Protein AF-A0AAU9MR23-F1 (afdb_monomer_lite)

Sequence (206 aa):
MDSSEEEDDFPSIESVTPQSKIDTIFQSKTEKGIRKLCFELLDLKDAVENLCGNTQSKYLAFLRLSDEVVEMEHELNDLRKNISAQGILVQDLLSGVHHELSEWSKANNTEKLQKDTEFDFPNESQDEKRSSLENIDLLLAEHKVEEAIEAIETEERKHPDFKTSSDSLSNEFSKRKSLIENQLVDIIFKSSSFGFTKARKRSSCT

InterPro domains:
  IPR016159 Cullin repeat-like-containing domain superfamily [SSF74788] (129-200)
  IPR033961 Exocyst complex component Exo84 [PTHR21426] (5-193)

Structure (mmCIF, N/CA/C/O backbone):
data_AF-A0AAU9MR23-F1
#
_entry.id   AF-A0AAU9MR23-F1
#
loop_
_atom_site.group_PDB
_atom_site.id
_atom_site.type_symbol
_atom_site.label_atom_id
_atom_site.label_alt_id
_atom_site.label_comp_id
_atom_site.label_asym_id
_atom_site.label_entity_id
_atom_site.label_seq_id
_atom_site.pdbx_PDB_ins_code
_atom_site.Cartn_x
_atom_site.Cartn_y
_atom_site.Cartn_z
_atom_site.occupancy
_atom_site.B_iso_or_equiv
_atom_site.auth_seq_id
_atom_site.auth_comp_id
_atom_site.auth_asym_id
_atom_site.auth_atom_id
_atom_site.pdbx_PDB_model_num
ATOM 1 N N . MET A 1 1 ? -60.064 44.495 80.738 1.00 41.78 1 MET A N 1
ATOM 2 C CA . MET A 1 1 ? -60.628 44.259 79.396 1.00 41.78 1 MET A CA 1
ATOM 3 C C . MET A 1 1 ? -59.516 44.634 78.432 1.00 41.78 1 MET A C 1
ATOM 5 O O . MET A 1 1 ? -59.441 45.786 78.047 1.00 41.78 1 MET A O 1
ATOM 9 N N . ASP A 1 2 ? -58.408 43.901 78.403 1.00 39.66 2 ASP A N 1
ATOM 10 C CA . ASP A 1 2 ? -58.178 42.513 77.958 1.00 39.66 2 ASP A CA 1
ATOM 11 C C . ASP A 1 2 ? -58.246 42.422 76.426 1.00 39.66 2 ASP A C 1
ATOM 13 O O . ASP A 1 2 ? -59.330 42.357 75.852 1.00 39.66 2 ASP A O 1
ATOM 17 N N . SER A 1 3 ? -57.072 42.550 75.796 1.00 46.66 3 SER A N 1
ATOM 18 C CA . SER A 1 3 ? -56.853 42.397 74.356 1.00 46.66 3 SER A CA 1
ATOM 19 C C . SER A 1 3 ? -56.298 40.997 74.132 1.00 46.66 3 SER A C 1
ATOM 21 O O . SER A 1 3 ? -55.164 40.723 74.513 1.00 46.66 3 SER A O 1
ATOM 23 N N . SER A 1 4 ? -57.109 40.118 73.554 1.00 56.09 4 SER A N 1
ATOM 24 C CA . SER A 1 4 ? -56.707 38.774 73.151 1.00 56.09 4 SER A CA 1
ATOM 25 C C . SER A 1 4 ? -55.888 38.843 71.862 1.00 56.09 4 SER A C 1
ATOM 27 O O . SER A 1 4 ? -56.399 39.256 70.821 1.00 56.09 4 SER A O 1
ATOM 29 N N . GLU A 1 5 ? -54.619 38.458 71.951 1.00 51.66 5 GLU A N 1
ATOM 30 C CA . G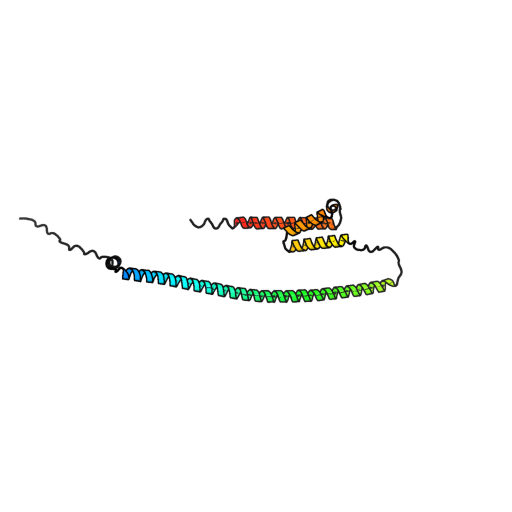LU A 1 5 ? -53.769 38.121 70.811 1.00 51.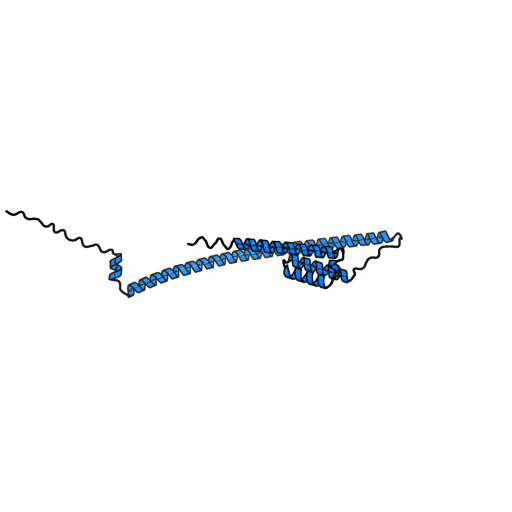66 5 GLU A CA 1
ATOM 31 C C . GLU A 1 5 ? -54.308 36.813 70.208 1.00 51.66 5 GLU A C 1
ATOM 33 O O . GLU A 1 5 ? -54.351 35.789 70.890 1.00 51.66 5 GLU A O 1
ATOM 38 N N . GLU A 1 6 ? -54.810 36.856 68.971 1.00 54.69 6 GLU A N 1
ATOM 39 C CA . GLU A 1 6 ? -55.160 35.638 68.239 1.00 54.69 6 GLU A CA 1
ATOM 40 C C . GLU A 1 6 ? -53.890 35.069 67.597 1.00 54.69 6 GLU A C 1
ATOM 42 O O . GLU A 1 6 ? -53.269 35.690 66.735 1.00 54.69 6 GLU A O 1
ATOM 47 N N . GLU A 1 7 ? -53.494 33.899 68.090 1.00 49.88 7 GLU A N 1
ATOM 48 C CA . GLU A 1 7 ? -52.459 33.031 67.540 1.00 49.88 7 GLU A CA 1
ATOM 49 C C . GLU A 1 7 ? -52.946 32.467 66.195 1.00 49.88 7 GLU A C 1
ATOM 51 O O . GLU A 1 7 ? -53.850 31.628 66.148 1.00 49.88 7 GLU A O 1
ATOM 56 N N . ASP A 1 8 ? -52.349 32.926 65.095 1.00 49.91 8 ASP A N 1
ATOM 57 C CA . ASP A 1 8 ? -52.487 32.311 63.773 1.00 49.91 8 ASP A CA 1
ATOM 58 C C . ASP A 1 8 ? -51.763 30.946 63.781 1.00 49.91 8 ASP A C 1
ATOM 60 O O . ASP A 1 8 ? -50.584 30.828 63.432 1.00 49.91 8 ASP A O 1
ATOM 64 N N . ASP A 1 9 ? -52.474 29.894 64.196 1.00 54.16 9 ASP A N 1
ATOM 65 C CA . ASP A 1 9 ? -52.053 28.493 64.065 1.00 54.16 9 ASP A CA 1
ATOM 66 C C . ASP A 1 9 ? -52.145 28.068 62.589 1.00 54.16 9 ASP A C 1
ATOM 68 O O . ASP A 1 9 ? -53.080 27.397 62.142 1.00 54.16 9 ASP A O 1
ATOM 72 N N . PHE A 1 10 ? -51.184 28.525 61.780 1.00 53.94 10 PHE A N 1
ATOM 73 C CA . PHE A 1 10 ? -51.003 27.999 60.432 1.00 53.94 10 PHE A CA 1
ATOM 74 C C . PHE A 1 10 ? -50.527 26.543 60.530 1.00 53.94 10 PHE A C 1
ATOM 76 O O . PHE A 1 10 ? -49.454 26.293 61.091 1.00 53.94 10 PHE A O 1
ATOM 83 N N . PRO A 1 11 ? -51.242 25.571 59.931 1.00 56.75 11 PRO A N 1
ATOM 84 C CA . PRO A 1 11 ? -50.773 24.197 59.898 1.00 56.75 11 PRO A CA 1
ATOM 85 C C . PRO A 1 11 ? -49.422 24.162 59.184 1.00 56.75 11 PRO A C 1
ATOM 87 O O . PRO A 1 11 ? -49.279 24.637 58.053 1.00 56.75 11 PRO A O 1
ATOM 90 N N . SER A 1 12 ? -48.415 23.620 59.870 1.00 57.31 12 SER A N 1
ATOM 91 C CA . SER A 1 12 ? -47.066 23.462 59.338 1.00 57.31 12 SER A CA 1
ATOM 92 C 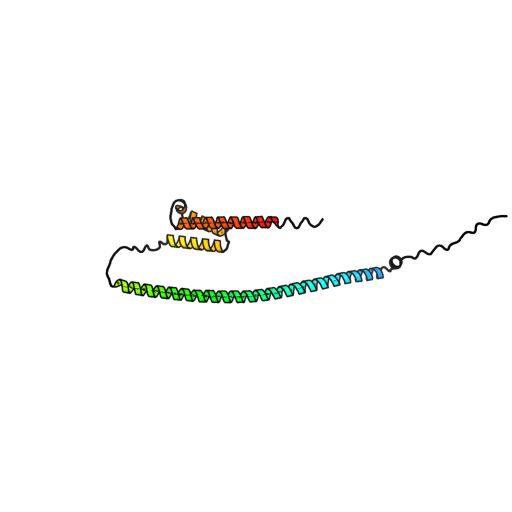C . SER A 1 12 ? -47.168 22.676 58.035 1.00 57.31 12 SER A C 1
ATOM 94 O O . SER A 1 12 ? -47.592 21.522 58.039 1.00 57.31 12 SER A O 1
ATOM 96 N N . ILE A 1 13 ? -46.832 23.318 56.916 1.00 57.47 13 ILE A N 1
ATOM 97 C CA . ILE A 1 13 ? -46.891 22.707 55.590 1.00 57.47 13 ILE A CA 1
ATOM 98 C C . ILE A 1 13 ? -46.037 21.439 55.641 1.00 57.47 13 ILE A C 1
ATOM 100 O O . ILE A 1 13 ? -44.819 21.509 55.822 1.00 57.47 13 ILE A O 1
ATOM 104 N N . GLU A 1 14 ? -46.692 20.285 55.523 1.00 60.00 14 GLU A N 1
ATOM 105 C CA . GLU A 1 14 ? -46.058 18.978 55.422 1.00 60.00 14 GLU A CA 1
ATOM 106 C C . GLU A 1 14 ? -45.011 19.053 54.307 1.00 60.00 14 GLU A C 1
ATOM 108 O O . GLU A 1 14 ? -45.326 19.304 53.141 1.00 60.00 14 GLU A O 1
ATOM 113 N N . SER A 1 15 ? -43.733 18.947 54.678 1.00 60.09 15 SER A N 1
ATOM 114 C CA . SER A 1 15 ? -42.637 19.105 53.731 1.00 60.09 15 SER A CA 1
ATOM 115 C C . SER A 1 15 ? -42.744 18.010 52.671 1.00 60.09 15 SER A C 1
ATOM 117 O O . SER A 1 15 ? -42.460 16.844 52.955 1.00 60.09 15 SER A O 1
ATOM 119 N N . VAL A 1 16 ? -43.152 18.387 51.457 1.00 59.78 16 VAL A N 1
ATOM 120 C CA . VAL A 1 16 ? -43.246 17.487 50.305 1.00 59.78 16 VAL A CA 1
ATOM 121 C C . VAL A 1 16 ? -41.874 16.867 50.083 1.00 59.78 16 VAL A C 1
ATOM 123 O O . VAL A 1 16 ? -40.930 17.516 49.625 1.00 59.78 16 VAL A O 1
ATOM 126 N N . THR A 1 17 ? -41.739 15.602 50.471 1.00 57.66 17 THR A N 1
ATOM 127 C CA . THR A 1 17 ? -40.485 14.878 50.322 1.00 57.66 17 THR A CA 1
ATOM 128 C C . THR A 1 17 ? -40.323 14.556 48.835 1.00 57.66 17 THR A C 1
ATOM 130 O O . THR A 1 17 ? -41.222 13.951 48.251 1.00 57.66 17 THR A O 1
ATOM 133 N N . PRO A 1 18 ? -39.216 14.951 48.182 1.00 54.78 18 PRO A N 1
ATOM 134 C CA . PRO A 1 18 ? -39.008 14.650 46.769 1.00 54.78 18 PRO A CA 1
ATOM 135 C C . PRO A 1 18 ? -39.086 13.136 46.530 1.00 54.78 18 PRO A C 1
ATOM 137 O O . PRO A 1 18 ? -38.442 12.382 47.262 1.00 54.78 18 PRO A O 1
ATOM 140 N N . GLN A 1 19 ? -39.815 12.681 45.502 1.00 56.25 19 GLN A N 1
ATOM 141 C CA . GLN A 1 19 ? -39.966 11.245 45.194 1.00 56.25 19 GLN A CA 1
ATOM 142 C C . GLN A 1 19 ? -38.617 10.516 45.049 1.00 56.25 19 GLN A C 1
ATOM 144 O O . GLN A 1 19 ? -38.489 9.368 45.466 1.00 56.25 19 GLN A O 1
ATOM 149 N N . SER A 1 20 ? -37.568 11.214 44.597 1.00 59.34 20 SER A N 1
ATOM 150 C CA . SER A 1 20 ? -36.197 10.683 44.519 1.00 59.34 20 SER A CA 1
ATOM 151 C C . SER A 1 20 ? -35.598 10.260 45.872 1.00 59.34 20 SER A C 1
ATOM 153 O O . SER A 1 20 ? -34.724 9.391 45.918 1.00 59.34 20 SER A O 1
ATOM 155 N N . LYS A 1 21 ? -36.063 10.842 46.987 1.00 51.03 21 LYS A N 1
ATOM 156 C CA . LYS A 1 21 ? -35.668 10.454 48.352 1.00 51.03 21 LYS A CA 1
ATOM 157 C C . LYS A 1 21 ? -36.519 9.312 48.918 1.00 51.03 21 LYS A C 1
ATOM 159 O O . LYS A 1 21 ? -36.031 8.574 49.764 1.00 51.03 21 LYS A O 1
ATOM 164 N N . ILE A 1 22 ? -37.759 9.138 48.460 1.00 53.91 22 ILE A N 1
ATOM 165 C CA . ILE A 1 22 ? -38.662 8.082 48.952 1.00 53.91 22 ILE A CA 1
ATOM 166 C C . ILE A 1 22 ? -38.211 6.713 48.422 1.00 53.91 22 ILE A C 1
ATOM 168 O O . ILE A 1 22 ? -38.113 5.753 49.191 1.00 53.91 22 IL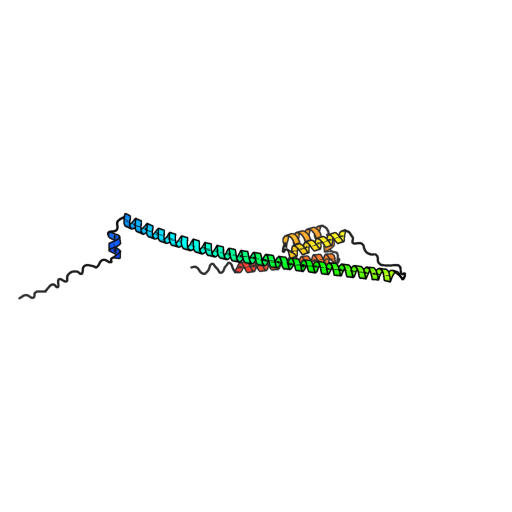E A O 1
ATOM 172 N N . ASP A 1 23 ? -37.803 6.651 47.151 1.00 56.66 23 ASP A N 1
ATOM 173 C CA . ASP A 1 23 ? -37.303 5.420 46.524 1.00 56.66 23 ASP A CA 1
ATOM 174 C C . ASP A 1 23 ? -36.038 4.876 47.198 1.00 56.66 23 ASP A C 1
ATOM 176 O O . ASP A 1 23 ? -35.830 3.669 47.277 1.00 56.66 23 ASP A O 1
ATOM 180 N N . THR A 1 24 ? -35.180 5.743 47.735 1.00 58.22 24 THR A N 1
ATOM 181 C CA . THR A 1 24 ? -33.912 5.320 48.351 1.00 58.22 24 THR A CA 1
ATOM 182 C C . THR A 1 24 ? -34.070 4.781 49.776 1.00 58.22 24 THR A C 1
ATOM 184 O O . THR A 1 24 ? -33.251 3.951 50.195 1.00 58.22 24 THR A O 1
ATOM 187 N N . ILE A 1 25 ? -35.117 5.208 50.493 1.00 57.53 25 ILE A N 1
ATOM 188 C CA . ILE A 1 25 ? -35.372 4.872 51.904 1.00 57.53 25 ILE A CA 1
ATOM 189 C C . ILE A 1 25 ? -36.150 3.550 52.049 1.00 57.53 25 ILE A C 1
ATOM 191 O O . ILE A 1 25 ? -35.864 2.789 52.972 1.00 57.53 25 ILE A O 1
ATOM 195 N N . PHE A 1 26 ? -37.058 3.223 51.120 1.00 57.88 26 PHE A N 1
ATOM 196 C CA . PHE A 1 26 ? -37.908 2.015 51.190 1.00 57.88 26 PHE A CA 1
ATOM 197 C C . PHE A 1 26 ? -37.484 0.865 50.260 1.00 57.88 26 PHE A C 1
ATOM 199 O O . PHE A 1 26 ? -38.130 -0.180 50.210 1.00 57.88 26 PHE A O 1
ATOM 206 N N . GLN A 1 27 ? -36.366 1.019 49.552 1.00 68.38 27 GLN A N 1
ATOM 207 C CA . GLN A 1 27 ? -35.866 0.017 48.614 1.00 68.38 27 GLN A CA 1
ATOM 208 C C . GLN A 1 27 ? -35.268 -1.219 49.283 1.00 68.38 27 GLN A C 1
ATOM 210 O O . GLN A 1 27 ? -34.286 -1.130 50.032 1.00 68.38 27 GLN A O 1
ATOM 215 N N . SER A 1 28 ? -35.770 -2.399 48.911 1.00 83.81 28 SER A N 1
ATOM 216 C CA . SER A 1 28 ? -35.180 -3.665 49.355 1.00 83.81 28 SER A CA 1
ATOM 217 C C . SER A 1 28 ? -33.760 -3.850 48.793 1.00 83.81 28 SER A C 1
ATOM 219 O O . SER A 1 28 ? -33.425 -3.374 47.703 1.00 83.81 28 SER A O 1
ATOM 221 N N . LYS A 1 29 ? -32.902 -4.586 49.516 1.00 87.38 29 LYS A N 1
ATOM 222 C CA . LYS A 1 29 ? -31.553 -4.945 49.028 1.00 87.38 29 LYS A CA 1
ATOM 223 C C . LYS A 1 29 ? -31.610 -5.661 47.674 1.00 87.38 29 LYS A C 1
ATOM 225 O O . LYS A 1 29 ? -30.755 -5.419 46.826 1.00 87.38 29 LYS A O 1
ATOM 230 N N . THR A 1 30 ? -32.632 -6.490 47.468 1.00 89.81 30 THR A N 1
ATOM 231 C CA . THR A 1 30 ? -32.888 -7.189 46.205 1.00 89.81 30 THR A CA 1
ATOM 232 C C . THR A 1 30 ? -33.156 -6.206 45.071 1.00 89.81 30 THR A C 1
ATOM 234 O O . THR A 1 30 ? -32.549 -6.315 44.015 1.00 89.81 30 THR A O 1
ATOM 237 N N . GLU A 1 31 ? -33.995 -5.197 45.295 1.00 87.81 31 GLU A N 1
ATOM 238 C CA . GLU A 1 31 ? -34.337 -4.192 44.283 1.00 87.81 31 GLU A CA 1
ATOM 239 C C . GLU A 1 31 ? -33.120 -3.344 43.874 1.00 87.81 31 GLU A C 1
ATOM 241 O O . GLU A 1 31 ? -32.890 -3.107 42.688 1.00 87.81 31 GLU A O 1
ATOM 246 N N . LYS A 1 32 ? -32.279 -2.953 44.845 1.00 87.94 32 LYS A N 1
ATOM 247 C CA . LYS A 1 32 ? -30.994 -2.282 44.569 1.00 87.94 32 LYS A CA 1
ATOM 248 C C . LYS A 1 32 ? -30.063 -3.165 43.734 1.00 87.94 32 LYS A C 1
ATOM 250 O O . LYS A 1 32 ? -29.428 -2.666 42.808 1.00 87.94 32 LYS A O 1
ATOM 255 N N . GLY A 1 33 ? -30.011 -4.464 44.037 1.00 91.38 33 GLY A N 1
ATOM 256 C CA . GLY A 1 33 ? -29.255 -5.447 43.260 1.00 91.38 33 GLY A CA 1
ATOM 257 C C . GLY A 1 33 ? -29.766 -5.589 41.825 1.00 91.38 33 GLY A C 1
ATOM 258 O O . GLY A 1 33 ? -28.965 -5.559 40.896 1.00 91.38 33 GLY A O 1
ATOM 259 N N . ILE A 1 34 ? -31.088 -5.661 41.638 1.00 91.88 34 ILE A N 1
ATOM 260 C CA . ILE A 1 34 ? -31.721 -5.736 40.313 1.00 91.88 34 ILE A CA 1
ATOM 261 C C . ILE A 1 34 ? -31.380 -4.494 39.487 1.00 91.88 34 ILE A C 1
ATOM 263 O O . ILE A 1 34 ? -30.918 -4.628 38.360 1.00 91.88 34 ILE A O 1
ATOM 267 N N . ARG A 1 35 ? -31.526 -3.285 40.047 1.00 91.19 35 ARG A N 1
ATOM 268 C CA . ARG A 1 35 ? -31.161 -2.047 39.337 1.00 91.19 35 ARG A CA 1
ATOM 269 C C . ARG A 1 35 ? -29.695 -2.017 38.931 1.00 91.19 35 ARG A C 1
ATOM 271 O O . ARG A 1 35 ? -29.396 -1.648 37.802 1.00 91.19 35 ARG A O 1
ATOM 278 N N . LYS A 1 36 ? -28.794 -2.406 39.837 1.00 94.31 36 LYS A N 1
ATOM 279 C CA . LYS A 1 36 ? -27.362 -2.477 39.538 1.00 94.31 36 LYS A CA 1
ATOM 280 C C . LYS A 1 36 ? -27.095 -3.414 38.358 1.00 94.31 36 LYS A C 1
ATOM 282 O O . LYS A 1 36 ? -26.402 -3.019 37.430 1.00 94.31 36 LYS A O 1
ATOM 287 N N . LEU A 1 37 ? -27.706 -4.599 38.361 1.00 97.12 37 LEU A N 1
ATOM 288 C CA . LEU A 1 37 ? -27.590 -5.545 37.254 1.00 97.12 37 LEU A CA 1
ATOM 289 C C . LEU A 1 37 ? -28.140 -4.960 35.944 1.00 97.12 37 LEU A C 1
ATOM 291 O O . LEU A 1 37 ? -27.524 -5.122 34.900 1.00 97.12 37 LEU A O 1
ATOM 295 N N . CYS A 1 38 ? -29.270 -4.248 35.984 1.00 96.44 38 CYS A N 1
ATOM 296 C CA . CYS A 1 38 ? -29.816 -3.586 34.798 1.00 96.44 38 CYS A CA 1
ATOM 297 C C . CYS A 1 38 ? -28.866 -2.525 34.223 1.00 96.44 38 CYS A C 1
ATOM 299 O O . CYS A 1 38 ? -28.742 -2.443 33.004 1.00 96.44 38 CYS A O 1
ATOM 301 N N . PHE A 1 39 ? -28.184 -1.744 35.069 1.00 96.44 39 PHE A N 1
ATOM 302 C CA . PHE A 1 39 ? -27.166 -0.793 34.609 1.00 96.44 39 PHE A CA 1
ATOM 303 C C . PHE A 1 39 ? -25.962 -1.505 33.986 1.00 96.44 39 PHE A C 1
ATOM 305 O O . PHE A 1 39 ? -25.573 -1.168 32.875 1.00 96.44 39 PHE A O 1
ATOM 312 N N . GLU A 1 40 ? -25.437 -2.546 34.636 1.00 98.00 40 GLU A N 1
ATOM 313 C CA . GLU A 1 40 ? -24.322 -3.336 34.091 1.00 98.00 40 GLU A CA 1
ATOM 314 C C . GLU A 1 40 ? -24.679 -3.998 32.747 1.00 98.00 40 GLU A C 1
ATOM 316 O O . GLU A 1 40 ? -23.845 -4.073 31.846 1.00 98.00 40 GLU A O 1
ATOM 321 N N . LEU A 1 41 ? -25.927 -4.450 32.578 1.00 98.31 41 LEU A N 1
ATOM 322 C CA . LEU A 1 41 ? -26.416 -5.006 31.313 1.00 98.31 41 LEU A CA 1
ATOM 323 C C . LEU A 1 41 ? -26.540 -3.950 30.207 1.00 98.31 41 LEU A C 1
ATOM 325 O O . LEU A 1 41 ? -26.289 -4.270 29.045 1.00 98.31 41 LEU A O 1
ATOM 329 N N . LEU A 1 42 ? -26.915 -2.713 30.546 1.00 97.81 42 LEU A N 1
ATOM 330 C CA . LEU A 1 42 ? -26.932 -1.598 29.596 1.00 97.81 42 LEU A CA 1
ATOM 331 C C . LEU A 1 42 ? -25.512 -1.240 29.145 1.00 97.81 42 LEU A C 1
ATOM 333 O O . LEU A 1 42 ? -25.264 -1.174 27.944 1.00 97.81 42 LEU A O 1
ATOM 337 N N . ASP A 1 43 ? -24.568 -1.129 30.080 1.00 97.94 43 ASP A N 1
ATOM 338 C CA . ASP A 1 43 ? -23.161 -0.865 29.755 1.00 97.94 43 ASP A CA 1
ATOM 339 C C . ASP A 1 43 ? -22.571 -1.978 28.871 1.00 97.94 43 ASP A C 1
ATOM 341 O O . ASP A 1 43 ? -21.860 -1.716 27.896 1.00 97.94 43 ASP A O 1
ATOM 345 N N . LEU A 1 44 ? -22.897 -3.242 29.174 1.00 98.38 44 LEU A N 1
ATOM 346 C CA . LEU A 1 44 ? -22.473 -4.386 28.369 1.00 98.38 44 LEU A CA 1
ATOM 347 C C . LEU A 1 44 ? -23.066 -4.343 26.955 1.00 98.38 44 LEU A C 1
ATOM 349 O O . LEU A 1 44 ? -22.351 -4.612 25.989 1.00 98.38 44 LEU A O 1
ATOM 353 N N . LYS A 1 45 ? -24.355 -4.007 26.822 1.00 98.12 45 LYS A N 1
ATOM 354 C CA . LYS A 1 45 ? -25.018 -3.851 25.521 1.00 98.12 45 LYS A CA 1
ATOM 355 C C . LYS A 1 45 ? -24.286 -2.813 24.670 1.00 98.12 45 LYS A C 1
ATOM 357 O O . LYS A 1 45 ? -23.944 -3.107 23.526 1.00 98.12 45 LYS A O 1
ATOM 362 N N . ASP A 1 46 ? -24.002 -1.646 25.236 1.00 98.19 46 ASP A N 1
ATOM 363 C CA . ASP A 1 46 ? -23.342 -0.555 24.517 1.00 98.19 46 ASP A CA 1
ATOM 364 C C . ASP A 1 46 ? -21.903 -0.928 24.120 1.00 98.19 46 ASP A C 1
ATOM 366 O O . ASP A 1 46 ? -21.459 -0.647 23.002 1.00 98.19 46 ASP A O 1
ATOM 370 N N . ALA A 1 47 ? -21.180 -1.644 24.988 1.00 98.38 47 ALA A N 1
ATOM 371 C CA . ALA A 1 47 ? -19.853 -2.165 24.670 1.00 98.38 47 ALA A CA 1
ATOM 372 C C . ALA A 1 47 ? -19.880 -3.169 23.502 1.00 98.38 47 ALA A C 1
ATOM 374 O O . ALA A 1 47 ? -19.007 -3.122 22.629 1.00 98.38 47 ALA A O 1
ATOM 375 N N . VAL A 1 48 ? -20.884 -4.053 23.456 1.00 98.38 48 VAL A N 1
ATOM 376 C CA . VAL A 1 48 ? -21.068 -5.017 22.359 1.00 98.38 48 VAL A CA 1
ATOM 377 C C . VAL A 1 48 ? -21.438 -4.308 21.059 1.00 98.38 48 VAL A C 1
ATOM 379 O O . VAL A 1 48 ? -20.828 -4.593 20.032 1.00 98.38 48 VAL A O 1
ATOM 382 N N . GLU A 1 49 ? -22.373 -3.357 21.084 1.00 98.12 49 GLU A N 1
ATOM 383 C CA . GLU A 1 49 ? -22.756 -2.581 19.896 1.00 98.12 49 GLU A CA 1
ATOM 384 C C . GLU A 1 49 ? -21.556 -1.822 19.312 1.00 98.12 49 GLU A C 1
ATOM 386 O O . GLU A 1 49 ? -21.315 -1.869 18.102 1.00 98.12 49 GLU A O 1
ATOM 391 N N . ASN A 1 50 ? -20.736 -1.207 20.169 1.00 97.75 50 ASN A N 1
ATOM 392 C CA . ASN A 1 50 ? -19.503 -0.548 19.750 1.00 97.75 50 ASN A CA 1
ATOM 393 C C . ASN A 1 50 ? -18.487 -1.538 19.153 1.00 97.75 50 ASN A C 1
ATOM 395 O O . ASN A 1 50 ? -17.895 -1.268 18.105 1.00 97.75 50 ASN A O 1
ATOM 399 N N . LEU A 1 51 ? -18.296 -2.708 19.775 1.00 97.19 51 LEU A N 1
ATOM 400 C CA . LEU A 1 51 ? -17.407 -3.748 19.249 1.00 97.19 51 LEU A CA 1
ATOM 401 C C . LEU A 1 51 ? -17.880 -4.264 17.883 1.00 97.19 51 LEU A C 1
ATOM 403 O O . LEU A 1 51 ? -17.063 -4.408 16.969 1.00 97.19 51 LEU A O 1
ATOM 407 N N . CYS A 1 52 ? -19.180 -4.513 17.723 1.00 97.38 52 CYS A N 1
ATOM 408 C CA . CYS A 1 52 ? -19.778 -4.920 16.455 1.00 97.38 52 CYS A CA 1
ATOM 409 C C . CYS A 1 52 ? -19.562 -3.855 15.374 1.00 97.38 52 CYS A C 1
ATOM 411 O O . CYS A 1 52 ? -19.056 -4.183 14.300 1.00 97.38 52 CYS A O 1
ATOM 413 N N . GLY A 1 53 ? -19.850 -2.583 15.668 1.00 97.31 53 GLY A N 1
ATOM 414 C CA . GLY A 1 53 ? -19.633 -1.481 14.726 1.00 97.31 53 GLY A CA 1
ATOM 415 C C . GLY A 1 53 ? -18.160 -1.309 14.340 1.00 97.31 53 GLY A C 1
ATOM 416 O O . GLY A 1 53 ? -17.828 -1.167 13.162 1.00 97.31 53 GLY A O 1
ATOM 417 N N . ASN A 1 54 ? -17.251 -1.402 15.315 1.00 97.56 54 ASN A N 1
ATOM 418 C CA . ASN A 1 54 ? -15.808 -1.349 15.080 1.00 97.56 54 ASN A CA 1
ATOM 419 C C . ASN A 1 54 ? -15.338 -2.495 14.172 1.00 97.56 54 ASN A C 1
ATOM 421 O O . ASN A 1 54 ? -14.582 -2.273 13.225 1.00 97.56 54 ASN A O 1
ATOM 425 N N . THR A 1 55 ? -15.813 -3.710 14.442 1.00 98.06 55 THR A N 1
ATOM 426 C CA . THR A 1 55 ? -15.450 -4.911 13.684 1.00 98.06 55 THR A CA 1
ATOM 427 C C . THR A 1 55 ? -15.983 -4.841 12.257 1.00 98.06 55 THR A C 1
ATOM 429 O O . THR A 1 55 ? -15.233 -5.095 11.317 1.00 98.06 55 THR A O 1
ATOM 432 N N . GLN A 1 56 ? -17.239 -4.424 12.074 1.00 98.25 56 GLN A N 1
ATOM 433 C CA . GLN A 1 56 ? -17.839 -4.233 10.754 1.00 98.25 56 GLN A CA 1
ATOM 434 C C . GLN A 1 56 ? -17.074 -3.184 9.938 1.00 98.25 56 GLN A C 1
ATOM 436 O O . GLN A 1 56 ? -16.764 -3.420 8.773 1.00 98.25 56 GLN A O 1
ATOM 441 N N . SER A 1 57 ? -16.719 -2.054 10.555 1.00 98.19 57 SER A N 1
ATOM 442 C CA . SER A 1 57 ? -15.933 -1.003 9.902 1.00 98.19 57 SER A CA 1
ATOM 443 C C . SER A 1 57 ? -14.551 -1.506 9.471 1.00 98.19 57 SER A C 1
ATOM 445 O O . SER A 1 57 ? -14.151 -1.313 8.323 1.00 98.19 57 SER A O 1
ATOM 447 N N . LYS A 1 58 ? -13.847 -2.235 10.347 1.00 98.12 58 LYS A N 1
ATOM 448 C CA . LYS A 1 58 ? -12.551 -2.849 10.016 1.00 98.12 58 LYS A CA 1
ATOM 449 C C . LYS A 1 58 ? -12.659 -3.880 8.899 1.00 98.12 58 LYS A C 1
ATOM 451 O O . LYS A 1 58 ? -11.806 -3.894 8.021 1.00 98.12 58 LYS A O 1
ATOM 456 N N . TYR A 1 59 ? -13.694 -4.716 8.914 1.00 98.50 59 TYR A N 1
ATOM 457 C CA . TYR A 1 59 ? -13.925 -5.703 7.863 1.00 98.50 59 TYR A CA 1
ATOM 458 C C . TYR A 1 59 ? -14.188 -5.034 6.508 1.00 98.50 59 TYR A C 1
ATOM 460 O O . TYR A 1 59 ? -13.592 -5.417 5.508 1.00 98.50 59 TYR A O 1
ATOM 468 N N . LEU A 1 60 ? -15.003 -3.975 6.478 1.00 98.38 60 LEU A N 1
ATOM 469 C CA . LEU A 1 60 ? -15.238 -3.191 5.262 1.00 98.38 60 LEU A CA 1
ATOM 470 C C . LEU A 1 60 ? -13.969 -2.492 4.763 1.00 98.38 60 LEU A C 1
ATOM 472 O O . LEU A 1 60 ? -13.728 -2.451 3.560 1.00 98.38 60 LEU A O 1
ATOM 476 N N . ALA A 1 61 ? -13.150 -1.953 5.669 1.00 98.44 61 ALA A N 1
ATOM 477 C CA . ALA A 1 61 ? -11.860 -1.377 5.307 1.00 98.44 61 ALA A CA 1
ATOM 478 C C . ALA A 1 61 ? -10.914 -2.439 4.726 1.00 98.44 61 ALA A C 1
ATOM 480 O O . ALA A 1 61 ? -10.270 -2.183 3.716 1.00 98.44 61 ALA A O 1
ATOM 481 N N . PHE A 1 62 ? -10.875 -3.635 5.321 1.00 98.62 62 PHE A N 1
ATOM 482 C CA . PHE A 1 62 ? -10.091 -4.756 4.810 1.00 98.62 62 PHE A CA 1
ATOM 483 C C . PHE A 1 62 ? -10.537 -5.180 3.407 1.00 98.62 62 PHE A C 1
ATOM 485 O O . PHE A 1 62 ? -9.682 -5.348 2.551 1.00 98.62 62 PHE A O 1
ATOM 492 N N . LEU A 1 63 ? -11.847 -5.288 3.151 1.00 98.50 63 LEU A N 1
ATOM 493 C CA . LEU A 1 63 ? -12.364 -5.623 1.818 1.00 98.50 63 LEU A CA 1
ATOM 494 C C . LEU A 1 63 ? -11.956 -4.591 0.758 1.00 98.50 63 LEU A C 1
ATOM 496 O O . LEU A 1 63 ? -11.511 -4.952 -0.324 1.00 98.50 63 LEU A O 1
ATOM 500 N N . ARG A 1 64 ? -12.048 -3.299 1.087 1.00 98.50 64 ARG A N 1
ATOM 501 C CA . ARG A 1 64 ? -11.603 -2.233 0.177 1.00 98.50 64 ARG A CA 1
ATOM 502 C C . ARG A 1 64 ? -10.111 -2.325 -0.120 1.00 98.50 64 ARG A C 1
ATOM 504 O O . ARG A 1 64 ? -9.719 -2.218 -1.272 1.00 98.50 64 ARG A O 1
ATOM 511 N N . LEU A 1 65 ? -9.300 -2.555 0.913 1.00 98.62 65 LEU A N 1
ATOM 512 C CA . LEU A 1 65 ? -7.860 -2.746 0.748 1.00 98.62 65 LEU A CA 1
ATOM 513 C C . LEU A 1 65 ? -7.548 -3.997 -0.079 1.00 98.62 65 LEU A C 1
ATOM 515 O O . LEU A 1 65 ? -6.624 -3.966 -0.881 1.00 98.62 65 LEU A O 1
ATOM 519 N N . SER A 1 66 ? -8.293 -5.095 0.088 1.00 98.50 66 SER A N 1
ATOM 520 C CA . SER A 1 66 ? -8.072 -6.294 -0.724 1.00 98.50 66 SER A CA 1
ATOM 521 C C . SER A 1 66 ? -8.410 -6.069 -2.194 1.00 98.50 66 SER A C 1
ATOM 523 O O . SER A 1 66 ? -7.674 -6.557 -3.044 1.00 98.50 66 SER A O 1
ATOM 525 N N . ASP A 1 67 ? -9.465 -5.308 -2.495 1.00 98.38 67 ASP A N 1
ATOM 526 C CA . ASP A 1 67 ? -9.809 -4.957 -3.877 1.00 98.38 67 ASP A CA 1
ATOM 527 C C . ASP A 1 67 ? -8.714 -4.078 -4.508 1.00 98.38 67 ASP A C 1
ATOM 529 O O . ASP A 1 67 ? -8.272 -4.352 -5.621 1.00 98.38 67 ASP A O 1
ATOM 533 N N . GLU A 1 68 ? -8.209 -3.086 -3.767 1.00 98.44 68 GLU A N 1
ATOM 534 C CA . GLU A 1 68 ? -7.105 -2.220 -4.208 1.00 98.44 68 GLU A CA 1
ATOM 535 C C . GLU A 1 68 ? -5.819 -3.022 -4.473 1.00 98.44 68 GLU A C 1
ATOM 537 O O . GLU A 1 68 ? -5.137 -2.800 -5.469 1.00 98.44 68 GLU A O 1
ATOM 542 N N . VAL A 1 69 ? -5.507 -4.020 -3.638 1.00 98.62 69 VAL A N 1
ATOM 543 C CA . VAL A 1 69 ? -4.355 -4.913 -3.861 1.00 98.62 69 VAL A CA 1
ATOM 544 C C . VAL A 1 69 ? -4.505 -5.732 -5.147 1.00 98.62 69 VAL A C 1
ATOM 546 O O . VAL A 1 69 ? -3.522 -5.911 -5.866 1.00 98.62 69 VAL A O 1
ATOM 549 N N . VAL A 1 70 ? -5.710 -6.218 -5.457 1.00 98.56 70 VAL A N 1
ATOM 550 C CA . VAL A 1 70 ? -5.975 -6.953 -6.707 1.00 98.56 70 VAL A CA 1
ATOM 551 C C . VAL A 1 70 ? -5.839 -6.032 -7.922 1.00 98.56 70 VAL A C 1
ATOM 553 O O . VAL A 1 70 ? -5.248 -6.422 -8.930 1.00 98.56 70 VAL A O 1
ATOM 556 N N . GLU A 1 71 ? -6.329 -4.796 -7.833 1.00 98.50 71 GLU A N 1
ATOM 557 C CA . GLU A 1 71 ? -6.153 -3.794 -8.889 1.00 98.50 71 GLU A CA 1
ATOM 558 C C . GLU A 1 71 ? -4.665 -3.491 -9.130 1.00 98.50 71 GLU A C 1
ATOM 560 O O . GLU A 1 71 ? -4.196 -3.557 -10.268 1.00 98.50 71 GLU A O 1
ATOM 565 N N . MET A 1 72 ? -3.887 -3.299 -8.061 1.00 98.62 72 MET A N 1
ATOM 566 C CA . MET A 1 72 ? -2.434 -3.124 -8.152 1.00 98.62 72 MET A CA 1
ATOM 567 C C . MET A 1 72 ? -1.724 -4.331 -8.785 1.00 98.62 72 MET A C 1
ATOM 569 O O . MET A 1 72 ? -0.775 -4.161 -9.553 1.00 98.62 72 MET A O 1
ATOM 573 N N . GLU A 1 73 ? -2.154 -5.562 -8.488 1.00 98.50 73 GLU A N 1
ATOM 574 C CA . GLU A 1 73 ? -1.607 -6.768 -9.122 1.00 98.50 73 GLU A CA 1
ATOM 575 C C . GLU A 1 73 ? -1.826 -6.747 -10.642 1.00 98.50 73 GLU A C 1
ATOM 577 O O . GLU A 1 73 ? -0.918 -7.080 -11.414 1.00 98.50 73 GLU A O 1
ATOM 582 N N . HIS A 1 74 ? -3.009 -6.319 -11.088 1.00 98.62 74 HIS A N 1
ATOM 583 C CA . HIS A 1 74 ? -3.311 -6.171 -12.508 1.00 98.62 74 HIS A CA 1
ATOM 584 C C . HIS A 1 74 ? -2.423 -5.119 -13.180 1.00 98.62 74 HIS A C 1
ATOM 586 O O . HIS A 1 74 ? -1.826 -5.416 -14.220 1.00 98.62 74 HIS A O 1
ATOM 592 N N . GLU A 1 75 ? -2.258 -3.945 -12.568 1.00 98.50 75 GLU A N 1
ATOM 593 C CA . GLU A 1 75 ? -1.373 -2.891 -13.080 1.00 98.50 75 GLU A CA 1
ATOM 594 C C . GLU A 1 75 ? 0.086 -3.358 -13.186 1.00 98.50 75 GLU A C 1
ATOM 596 O O . GLU A 1 75 ? 0.745 -3.140 -14.208 1.00 98.50 75 GLU A O 1
ATOM 601 N N . LEU A 1 76 ? 0.596 -4.062 -12.169 1.00 98.69 76 LEU A N 1
ATOM 602 C CA . LEU A 1 76 ? 1.949 -4.626 -12.187 1.00 98.69 76 LEU A CA 1
ATOM 603 C C . LEU A 1 76 ? 2.126 -5.668 -13.292 1.00 98.69 76 LEU A C 1
ATOM 605 O O . LEU A 1 76 ? 3.167 -5.711 -13.956 1.00 98.69 76 LEU A O 1
ATOM 609 N N . ASN A 1 77 ? 1.118 -6.509 -13.514 1.00 98.44 77 ASN A N 1
ATOM 610 C CA . ASN A 1 77 ? 1.151 -7.487 -14.592 1.00 98.44 77 ASN A CA 1
ATOM 611 C C . ASN A 1 77 ? 1.170 -6.808 -15.970 1.00 98.44 77 ASN A C 1
ATOM 613 O O . ASN A 1 77 ? 1.907 -7.236 -16.860 1.00 98.44 77 ASN A O 1
ATOM 617 N N . ASP A 1 78 ? 0.408 -5.733 -16.153 1.00 98.56 78 ASP A N 1
ATOM 618 C CA . ASP A 1 78 ? 0.416 -4.967 -17.399 1.00 98.56 78 ASP A CA 1
ATOM 619 C C . ASP A 1 78 ? 1.745 -4.236 -17.616 1.00 98.56 78 ASP A C 1
ATOM 621 O O . ASP A 1 78 ? 2.303 -4.279 -18.717 1.00 98.56 78 ASP A O 1
ATOM 625 N N . LEU A 1 79 ? 2.334 -3.674 -16.558 1.00 98.62 79 LEU A N 1
ATOM 626 C CA . LEU A 1 79 ? 3.678 -3.107 -16.617 1.00 98.62 79 LEU A CA 1
ATOM 627 C C . LEU A 1 79 ? 4.718 -4.162 -17.022 1.00 98.62 79 LEU A C 1
ATOM 629 O O . LEU A 1 79 ? 5.539 -3.917 -17.907 1.00 98.62 79 LEU A O 1
ATOM 633 N N . ARG A 1 80 ? 4.655 -5.365 -16.440 1.00 98.44 80 ARG A N 1
ATOM 634 C CA . ARG A 1 80 ? 5.537 -6.481 -16.806 1.00 98.44 80 ARG A CA 1
ATOM 635 C C . ARG A 1 80 ? 5.414 -6.845 -18.287 1.00 98.44 80 ARG A C 1
ATOM 637 O O . ARG A 1 80 ? 6.436 -7.084 -18.938 1.00 98.44 80 ARG A O 1
ATOM 644 N N . LYS A 1 81 ? 4.193 -6.895 -18.831 1.00 98.50 81 LYS A N 1
ATOM 645 C CA . LYS A 1 81 ? 3.969 -7.147 -20.266 1.00 98.50 81 LYS A CA 1
ATOM 646 C C . LYS A 1 81 ? 4.608 -6.055 -21.120 1.00 98.50 81 LYS A C 1
ATOM 648 O O . LYS A 1 81 ? 5.296 -6.383 -22.083 1.00 98.50 81 LYS A O 1
ATOM 653 N N . ASN A 1 82 ? 4.442 -4.788 -20.741 1.00 98.31 82 ASN A N 1
ATOM 654 C CA . ASN A 1 82 ? 5.029 -3.653 -21.456 1.00 98.31 82 ASN A CA 1
ATOM 655 C C . ASN A 1 82 ? 6.561 -3.712 -21.467 1.00 98.31 82 ASN A C 1
ATOM 657 O O . ASN A 1 82 ? 7.165 -3.573 -22.528 1.00 98.31 82 ASN A O 1
ATOM 661 N N . ILE A 1 83 ? 7.186 -3.988 -20.319 1.00 98.25 83 ILE A N 1
ATOM 662 C CA . ILE A 1 83 ? 8.644 -4.158 -20.218 1.00 98.25 83 ILE A CA 1
ATOM 663 C C . ILE A 1 83 ? 9.110 -5.329 -21.091 1.00 98.25 83 ILE A C 1
ATOM 665 O O . ILE A 1 83 ? 10.090 -5.205 -21.820 1.00 98.25 83 ILE A O 1
ATOM 669 N N . SER A 1 84 ? 8.384 -6.450 -21.071 1.00 98.19 84 SER A N 1
ATOM 670 C CA . SER A 1 84 ? 8.718 -7.619 -21.895 1.00 98.19 84 SER A CA 1
ATOM 671 C C . SER A 1 84 ? 8.639 -7.298 -23.392 1.00 98.19 84 SER A C 1
ATOM 673 O O . SER A 1 84 ? 9.541 -7.651 -24.147 1.00 98.19 84 SER A O 1
ATOM 675 N N . ALA A 1 85 ? 7.595 -6.583 -23.822 1.00 98.25 85 ALA A N 1
ATOM 676 C CA . ALA A 1 85 ? 7.444 -6.142 -25.206 1.00 98.25 85 ALA A CA 1
ATOM 677 C C . ALA A 1 85 ? 8.568 -5.181 -25.629 1.00 98.25 85 ALA A C 1
ATOM 679 O O . ALA A 1 85 ? 9.128 -5.330 -26.713 1.00 98.25 85 ALA A O 1
ATOM 680 N N . GLN A 1 86 ? 8.942 -4.234 -24.762 1.00 98.19 86 GLN A N 1
ATOM 681 C CA . GLN A 1 86 ? 10.079 -3.343 -25.007 1.00 98.19 86 GLN A CA 1
ATOM 682 C C . GLN A 1 86 ? 11.401 -4.113 -25.107 1.00 98.19 86 GLN A C 1
ATOM 684 O O . GLN A 1 86 ? 12.204 -3.817 -25.988 1.00 98.19 86 GLN A O 1
ATOM 689 N N . GLY A 1 87 ? 11.611 -5.129 -24.265 1.00 98.06 87 GLY A N 1
ATOM 690 C CA . GLY A 1 87 ? 12.792 -5.992 -24.326 1.00 98.06 87 GLY A CA 1
ATOM 691 C C . GLY A 1 87 ? 12.944 -6.693 -25.678 1.00 98.06 87 GLY A C 1
ATOM 692 O O . GLY A 1 87 ? 14.034 -6.689 -26.245 1.00 98.06 87 GLY A O 1
ATOM 693 N N . ILE A 1 88 ? 11.843 -7.214 -26.233 1.00 97.94 88 ILE A N 1
ATOM 694 C CA . ILE A 1 88 ? 11.833 -7.824 -27.574 1.00 97.94 88 ILE A CA 1
ATOM 695 C C . ILE A 1 88 ? 12.227 -6.793 -28.637 1.00 97.94 88 ILE A C 1
ATOM 697 O O . ILE A 1 88 ? 13.117 -7.057 -29.437 1.00 97.94 88 ILE A O 1
ATOM 701 N N . LEU A 1 89 ? 11.642 -5.591 -28.607 1.00 98.25 89 LEU A N 1
ATOM 702 C CA . LEU A 1 89 ? 11.965 -4.535 -29.576 1.00 98.25 89 LEU A CA 1
ATOM 703 C C . LEU A 1 89 ? 13.441 -4.118 -29.528 1.00 98.25 89 LEU A C 1
ATOM 705 O O . LEU A 1 89 ? 14.059 -3.901 -30.568 1.00 98.25 89 LEU A O 1
ATOM 709 N N . VAL A 1 90 ? 14.015 -4.011 -28.327 1.00 98.31 90 VAL A N 1
ATOM 710 C CA . VAL A 1 90 ? 15.440 -3.699 -28.153 1.00 98.31 90 VAL A CA 1
ATOM 711 C C . VAL A 1 90 ? 16.312 -4.830 -28.695 1.00 98.31 90 VAL A C 1
ATOM 713 O O . VAL A 1 90 ? 17.302 -4.560 -29.374 1.00 98.31 90 VAL A O 1
ATOM 716 N N . GLN A 1 91 ? 15.944 -6.087 -28.437 1.00 97.94 91 GLN A N 1
ATOM 717 C CA . GLN A 1 91 ? 16.670 -7.244 -28.956 1.00 97.94 91 GLN A CA 1
ATOM 718 C C . GLN A 1 91 ? 16.610 -7.314 -30.489 1.00 97.94 91 GLN A C 1
ATOM 720 O O . GLN A 1 91 ? 17.635 -7.570 -31.127 1.00 97.94 91 GLN A O 1
ATOM 725 N N . ASP A 1 92 ? 15.444 -7.054 -31.078 1.00 97.88 92 ASP A N 1
ATOM 726 C CA . ASP A 1 92 ? 15.251 -7.018 -32.528 1.00 97.88 92 ASP A CA 1
ATOM 727 C C . ASP A 1 92 ? 16.088 -5.903 -33.163 1.00 97.88 92 ASP A C 1
ATOM 729 O O . ASP A 1 92 ? 16.794 -6.137 -34.146 1.00 97.88 92 ASP A O 1
ATOM 733 N N . LEU A 1 93 ? 16.085 -4.708 -32.561 1.00 98.06 93 LEU A N 1
ATOM 734 C CA . LEU A 1 93 ? 16.912 -3.585 -33.003 1.00 98.06 93 LEU A CA 1
ATOM 735 C C . LEU A 1 93 ? 18.407 -3.918 -32.928 1.00 98.06 93 LEU A C 1
ATOM 737 O O . LEU A 1 93 ? 19.132 -3.705 -33.897 1.00 98.06 93 LEU A O 1
ATOM 741 N N . LEU A 1 94 ? 18.870 -4.463 -31.800 1.00 97.69 94 LEU A N 1
ATOM 742 C CA . LEU A 1 94 ? 20.269 -4.850 -31.613 1.00 97.69 94 LEU A CA 1
ATOM 743 C C . LEU A 1 94 ? 20.697 -5.901 -32.643 1.00 97.69 94 LEU A C 1
ATOM 745 O O . LEU A 1 94 ? 21.775 -5.791 -33.227 1.00 97.69 94 LEU A O 1
ATOM 749 N N . SER A 1 95 ? 19.839 -6.892 -32.894 1.00 96.69 95 SER A N 1
ATOM 750 C CA . SER A 1 95 ? 20.079 -7.941 -33.888 1.00 96.69 95 SER A CA 1
ATOM 751 C C . SER A 1 95 ? 20.146 -7.366 -35.304 1.00 96.69 95 SER A C 1
ATOM 753 O O . SER A 1 95 ? 21.034 -7.739 -36.071 1.00 96.69 95 SER A O 1
ATOM 755 N N . GLY A 1 96 ? 19.257 -6.422 -35.635 1.00 96.25 96 GLY A N 1
ATOM 756 C CA . GLY A 1 96 ? 19.254 -5.712 -36.915 1.00 96.25 96 GLY A CA 1
ATOM 757 C C . GLY A 1 96 ? 20.525 -4.890 -37.139 1.00 96.25 96 GLY A C 1
ATOM 758 O O . GLY A 1 96 ? 21.186 -5.052 -38.162 1.00 96.25 96 GLY A O 1
ATOM 759 N N . VAL A 1 97 ? 20.926 -4.081 -36.153 1.00 96.75 97 VAL A N 1
ATOM 760 C CA . VAL A 1 97 ? 22.159 -3.276 -36.218 1.00 96.75 97 VAL A CA 1
ATOM 761 C C . VAL A 1 97 ? 23.401 -4.167 -36.302 1.00 96.75 97 VAL A C 1
ATOM 763 O O . VAL A 1 97 ? 24.309 -3.886 -37.083 1.00 96.75 97 VAL A O 1
ATOM 766 N N . HIS A 1 98 ? 23.453 -5.264 -35.539 1.00 94.69 98 HIS A N 1
ATOM 767 C CA . HIS A 1 98 ? 24.560 -6.220 -35.613 1.00 94.69 98 HIS A CA 1
ATOM 768 C C . HIS A 1 98 ? 24.672 -6.861 -37.004 1.00 94.69 98 HIS A C 1
ATOM 770 O O . HIS A 1 98 ? 25.779 -7.014 -37.528 1.00 94.69 98 HIS A O 1
ATOM 776 N N . HIS A 1 99 ? 23.537 -7.216 -37.612 1.00 95.88 99 HIS A N 1
ATOM 777 C CA . HIS A 1 99 ? 23.500 -7.756 -38.966 1.00 95.88 99 HIS A CA 1
ATOM 778 C C . HIS A 1 99 ? 24.015 -6.742 -39.994 1.00 95.88 99 HIS A C 1
ATOM 780 O O . HIS A 1 99 ? 24.944 -7.060 -40.736 1.00 95.88 99 HIS A O 1
ATOM 786 N N . GLU A 1 100 ? 23.491 -5.514 -39.975 1.00 95.00 100 GLU A N 1
ATOM 787 C CA . GLU A 1 100 ? 23.890 -4.443 -40.897 1.00 95.00 100 GLU A CA 1
ATOM 788 C C . GLU A 1 100 ? 25.385 -4.105 -40.762 1.00 95.00 100 GLU A C 1
ATOM 790 O O . GLU A 1 100 ? 26.109 -4.034 -41.758 1.00 95.00 100 GLU A O 1
ATOM 795 N N . LEU A 1 101 ? 25.894 -4.012 -39.528 1.00 94.25 101 LEU A N 1
ATOM 796 C CA . LEU A 1 101 ? 27.320 -3.808 -39.265 1.00 94.25 101 LEU A CA 1
ATOM 797 C C . LEU A 1 101 ? 28.179 -4.960 -39.813 1.00 94.25 101 LEU A C 1
ATOM 799 O O . LEU A 1 101 ? 29.255 -4.727 -40.371 1.00 94.25 101 LEU A O 1
ATOM 803 N N . SER A 1 102 ? 27.715 -6.208 -39.680 1.00 92.44 102 SER A N 1
ATOM 804 C CA . SER A 1 102 ? 28.406 -7.376 -40.236 1.00 92.44 102 SER A CA 1
ATOM 805 C C . SER A 1 102 ? 28.478 -7.307 -41.763 1.00 92.44 102 SER A C 1
ATOM 807 O O . SER A 1 102 ? 29.543 -7.557 -42.336 1.00 92.44 102 SER A O 1
ATOM 809 N N . GLU A 1 103 ? 27.382 -6.928 -42.423 1.00 92.69 103 GLU A N 1
ATOM 810 C CA . GLU A 1 103 ? 27.336 -6.738 -43.875 1.00 92.69 103 GLU A CA 1
ATOM 811 C C . GLU A 1 103 ? 28.282 -5.624 -44.338 1.00 92.69 103 GLU A C 1
ATOM 813 O O . GLU A 1 103 ? 29.066 -5.838 -45.267 1.00 92.69 103 GLU A O 1
ATOM 818 N N . TRP A 1 104 ? 28.301 -4.479 -43.649 1.00 91.69 104 TRP A N 1
ATOM 819 C CA . TRP A 1 104 ? 29.217 -3.374 -43.957 1.00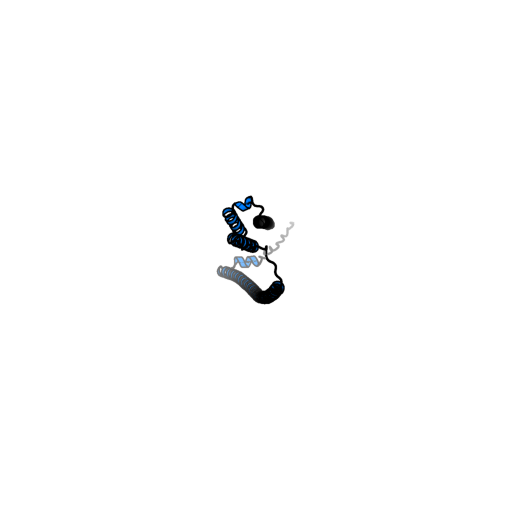 91.69 104 TRP A CA 1
ATOM 820 C C . TRP A 1 104 ? 30.680 -3.782 -43.784 1.00 91.69 104 TRP A C 1
ATOM 822 O O . TRP A 1 104 ? 31.511 -3.474 -44.638 1.00 91.69 104 TRP A O 1
ATOM 832 N N . SER A 1 105 ? 31.004 -4.535 -42.727 1.00 85.88 105 SER A N 1
ATOM 833 C CA . SER A 1 105 ? 32.366 -5.039 -42.509 1.00 85.88 105 SER A CA 1
ATOM 834 C C . SER A 1 105 ? 32.831 -5.940 -43.659 1.00 85.88 105 SER A C 1
ATOM 836 O O . SER A 1 105 ? 33.962 -5.824 -44.127 1.00 85.88 105 SER A O 1
ATOM 838 N N . LYS A 1 106 ? 31.944 -6.803 -44.175 1.00 87.19 106 LYS A N 1
ATOM 839 C CA . LYS A 1 106 ? 32.242 -7.690 -45.305 1.00 87.19 106 LYS A CA 1
ATOM 840 C C . LYS A 1 106 ? 32.413 -6.909 -46.602 1.00 87.19 106 LYS A C 1
ATOM 842 O O . LYS A 1 106 ? 33.324 -7.230 -47.359 1.00 87.19 106 LYS A O 1
ATOM 847 N N . ALA A 1 107 ? 31.591 -5.886 -46.836 1.00 78.19 107 ALA A N 1
ATOM 848 C CA . ALA A 1 107 ? 31.714 -5.020 -48.007 1.00 78.19 107 ALA A CA 1
ATOM 849 C C . ALA A 1 107 ? 33.034 -4.225 -48.004 1.00 78.19 107 ALA A C 1
ATOM 851 O O . ALA A 1 107 ? 33.677 -4.085 -49.046 1.00 78.19 107 ALA A O 1
ATOM 852 N N . ASN A 1 108 ? 33.482 -3.773 -46.829 1.00 62.22 108 ASN A N 1
ATOM 853 C CA . ASN A 1 108 ? 34.712 -2.992 -46.679 1.00 62.22 108 ASN A CA 1
ATOM 854 C C . ASN A 1 108 ? 35.996 -3.842 -46.777 1.00 62.22 108 ASN A C 1
ATOM 856 O O . ASN A 1 108 ? 37.060 -3.330 -47.108 1.00 62.22 108 ASN A O 1
ATOM 860 N N . ASN A 1 109 ? 35.905 -5.160 -46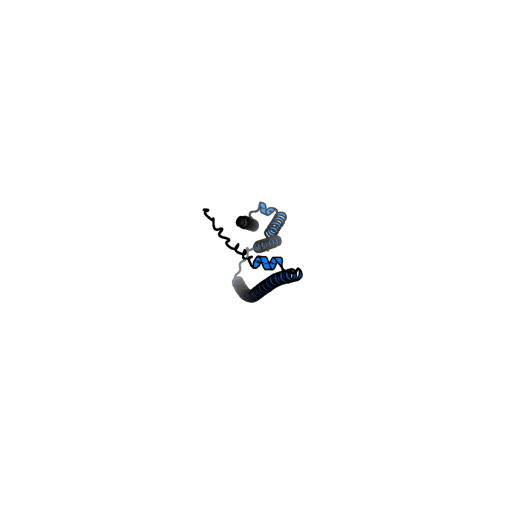.568 1.00 57.88 109 ASN A N 1
ATOM 861 C CA . ASN A 1 109 ? 37.033 -6.095 -46.697 1.00 57.88 109 ASN A CA 1
ATOM 862 C C . ASN A 1 109 ? 37.439 -6.398 -48.156 1.00 57.88 109 ASN A C 1
ATOM 864 O O . ASN A 1 109 ? 38.302 -7.247 -48.392 1.00 57.88 109 ASN A O 1
ATOM 868 N N . THR A 1 110 ? 36.845 -5.716 -49.140 1.00 53.81 110 THR A N 1
ATOM 869 C CA . THR A 1 110 ? 37.191 -5.876 -50.563 1.00 53.81 110 THR A CA 1
ATOM 870 C C . THR A 1 110 ? 38.364 -4.992 -51.009 1.00 53.81 110 THR A C 1
ATOM 872 O O . THR A 1 110 ? 38.897 -5.201 -52.097 1.00 53.81 110 THR A O 1
ATOM 875 N N . GLU A 1 111 ? 38.851 -4.072 -50.170 1.00 46.47 111 GLU A N 1
ATOM 876 C CA . GLU A 1 111 ? 40.041 -3.266 -50.467 1.00 46.47 111 GLU A CA 1
ATOM 877 C C . GLU A 1 111 ? 41.040 -3.303 -49.301 1.00 46.47 111 GLU A C 1
ATOM 879 O O . GLU A 1 111 ? 40.759 -2.915 -48.172 1.00 46.47 111 GLU A O 1
ATOM 884 N N . LYS A 1 112 ? 42.235 -3.831 -49.586 1.00 53.78 112 LYS A N 1
ATOM 885 C CA . LYS A 1 112 ? 43.388 -3.910 -48.680 1.00 53.78 112 LYS A CA 1
ATOM 886 C C . LYS A 1 112 ? 43.638 -2.585 -47.943 1.00 53.78 112 LYS A C 1
ATOM 888 O O . LYS A 1 112 ? 43.998 -1.618 -48.606 1.00 53.78 112 LYS A O 1
ATOM 893 N N . LEU A 1 113 ? 43.739 -2.615 -46.611 1.00 43.41 113 LEU A N 1
ATOM 894 C CA . LEU A 1 113 ? 44.911 -2.044 -45.938 1.00 43.41 113 LEU A CA 1
ATOM 895 C C . LEU A 1 113 ? 45.125 -2.636 -44.542 1.00 43.41 113 LEU A C 1
ATOM 897 O O . LEU A 1 113 ? 44.228 -2.709 -43.712 1.00 43.41 113 LEU A O 1
ATOM 901 N N . GLN A 1 114 ? 46.360 -3.075 -44.327 1.00 51.41 114 GLN A N 1
ATOM 902 C CA . GLN A 1 114 ? 46.919 -3.446 -43.039 1.00 51.41 114 GLN A CA 1
ATOM 903 C C . GLN A 1 114 ? 46.950 -2.257 -42.069 1.00 51.41 114 GLN A C 1
ATOM 905 O O . GLN A 1 114 ? 47.149 -1.120 -42.488 1.00 51.41 114 GLN A O 1
ATOM 910 N N . LYS A 1 115 ? 47.016 -2.638 -40.790 1.00 50.31 115 LYS A N 1
ATOM 911 C CA . LYS A 1 115 ? 47.684 -1.973 -39.664 1.00 50.31 115 LYS A CA 1
ATOM 912 C C . LYS A 1 115 ? 46.865 -1.005 -38.805 1.00 50.31 115 LYS A C 1
ATOM 914 O O . LYS A 1 115 ? 46.226 -0.081 -39.283 1.00 50.31 115 LYS A O 1
ATOM 919 N N . ASP A 1 116 ? 47.050 -1.241 -37.509 1.00 40.81 116 ASP A N 1
ATOM 920 C CA . ASP A 1 116 ? 46.857 -0.336 -36.381 1.00 40.81 116 ASP A CA 1
ATOM 921 C C . ASP A 1 116 ? 45.423 -0.170 -35.875 1.00 40.81 116 ASP A C 1
ATOM 923 O O . ASP A 1 116 ? 44.855 0.914 -35.837 1.00 40.81 116 ASP A O 1
ATOM 927 N N . THR A 1 117 ? 44.859 -1.257 -35.357 1.00 41.41 117 THR A N 1
ATOM 928 C CA . THR A 1 117 ? 44.043 -1.161 -34.141 1.00 41.41 117 THR A CA 1
ATOM 929 C C . THR A 1 117 ? 44.290 -2.430 -33.338 1.00 41.41 117 THR A C 1
ATOM 931 O O . THR A 1 117 ? 43.701 -3.474 -33.613 1.00 41.41 117 THR A O 1
ATOM 934 N N . GLU A 1 118 ? 45.230 -2.366 -32.390 1.00 41.38 118 GLU A N 1
ATOM 935 C CA . GLU A 1 118 ? 45.222 -3.290 -31.257 1.00 41.38 118 GLU A CA 1
ATOM 936 C C . GLU A 1 118 ? 43.841 -3.169 -30.616 1.00 41.38 118 GLU A C 1
ATOM 938 O O . GLU A 1 118 ? 43.491 -2.155 -30.014 1.00 41.38 118 GLU A O 1
ATOM 943 N N . PHE A 1 119 ? 43.017 -4.183 -30.847 1.00 40.56 119 PHE A N 1
ATOM 944 C CA . PHE A 1 119 ? 41.817 -4.412 -30.075 1.00 40.56 119 PHE A CA 1
ATOM 945 C C . PHE A 1 119 ? 42.314 -4.828 -28.690 1.00 40.56 119 PHE A C 1
ATOM 947 O O . PHE A 1 119 ? 42.709 -5.976 -28.490 1.00 40.56 119 PHE A O 1
ATOM 954 N N . ASP A 1 120 ? 42.419 -3.849 -27.792 1.00 42.84 120 ASP A N 1
ATOM 955 C CA . ASP A 1 120 ? 42.752 -4.054 -26.387 1.00 42.84 120 ASP A CA 1
ATOM 956 C C . ASP A 1 120 ? 41.701 -5.008 -25.811 1.00 42.84 120 ASP A C 1
ATOM 958 O O . ASP A 1 120 ? 40.516 -4.678 -25.701 1.00 42.84 120 ASP A O 1
ATOM 962 N N . PHE A 1 121 ? 42.106 -6.253 -25.570 1.00 43.06 121 PHE A N 1
ATOM 963 C CA . PHE A 1 121 ? 41.239 -7.232 -24.935 1.00 43.06 121 PHE A CA 1
ATOM 964 C C . PHE A 1 121 ? 40.896 -6.714 -23.531 1.00 43.06 121 PHE A C 1
ATOM 966 O O . PHE A 1 121 ? 41.798 -6.228 -22.845 1.00 43.06 121 PHE A O 1
ATOM 973 N N . PRO A 1 122 ? 39.636 -6.819 -23.069 1.00 46.12 122 PRO A N 1
ATOM 974 C CA . PRO A 1 122 ? 39.292 -6.480 -21.696 1.00 46.12 122 PRO A CA 1
ATOM 975 C C . PRO A 1 122 ? 40.192 -7.282 -20.759 1.00 46.12 122 PRO A C 1
ATOM 977 O O . PRO A 1 122 ? 40.155 -8.511 -20.730 1.00 46.12 122 PRO A O 1
ATOM 980 N N . ASN A 1 123 ? 41.068 -6.585 -20.042 1.00 57.34 123 ASN A N 1
ATOM 981 C CA . ASN A 1 123 ? 41.879 -7.202 -19.010 1.00 57.34 123 ASN A CA 1
ATOM 982 C C . ASN A 1 123 ? 40.904 -7.692 -17.926 1.00 57.34 123 ASN A C 1
ATOM 984 O O . ASN A 1 123 ? 40.059 -6.914 -17.494 1.00 57.34 123 ASN A O 1
ATOM 988 N N . GLU A 1 124 ? 41.015 -8.940 -17.470 1.00 58.56 124 GLU A N 1
ATOM 989 C CA . GLU A 1 124 ? 40.109 -9.567 -16.480 1.00 58.56 124 GLU A CA 1
ATOM 990 C C . GLU A 1 124 ? 39.910 -8.680 -15.224 1.00 58.56 124 GLU A C 1
ATOM 992 O O . GLU A 1 124 ? 38.820 -8.571 -14.669 1.00 58.56 124 GLU A O 1
ATOM 997 N N . SER A 1 125 ? 40.939 -7.899 -14.872 1.00 61.91 125 SER A N 1
ATOM 998 C CA . SER A 1 125 ? 40.925 -6.894 -13.795 1.00 61.91 125 SER A CA 1
ATOM 999 C C . SER A 1 125 ? 40.033 -5.658 -14.019 1.00 61.91 125 SER A C 1
ATOM 1001 O O . SER A 1 125 ? 39.709 -4.959 -13.060 1.00 61.91 125 SER A O 1
ATOM 1003 N N . GLN A 1 126 ? 39.667 -5.325 -15.257 1.00 63.72 126 GLN A N 1
ATOM 1004 C CA . GLN A 1 126 ? 38.762 -4.215 -15.590 1.00 63.72 126 GLN A CA 1
ATOM 1005 C C . GLN A 1 126 ? 37.297 -4.659 -15.530 1.00 63.72 126 GLN A C 1
ATOM 1007 O O . GLN A 1 126 ? 36.445 -3.880 -15.101 1.00 63.72 126 GLN A O 1
ATOM 1012 N N . ASP A 1 127 ? 37.010 -5.908 -15.900 1.00 68.88 127 ASP A N 1
ATOM 1013 C CA . ASP A 1 127 ? 35.661 -6.478 -15.828 1.00 68.88 127 ASP A CA 1
ATOM 1014 C C . ASP A 1 127 ? 35.220 -6.707 -14.375 1.00 68.88 127 ASP A C 1
ATOM 1016 O O . ASP A 1 127 ? 34.077 -6.404 -14.023 1.00 68.88 127 ASP A O 1
ATOM 1020 N N . GLU A 1 128 ? 36.137 -7.117 -13.493 1.00 76.62 128 GLU A N 1
ATOM 1021 C CA . GLU A 1 128 ? 35.873 -7.194 -12.048 1.00 76.62 128 GLU A CA 1
ATOM 1022 C C . GLU A 1 128 ? 35.536 -5.816 -11.447 1.00 76.62 128 GLU A C 1
ATOM 1024 O O . GLU A 1 128 ? 34.563 -5.686 -10.703 1.00 76.62 128 GLU A O 1
ATOM 1029 N N . LYS A 1 129 ? 36.272 -4.763 -11.834 1.00 77.88 129 LYS A N 1
ATOM 1030 C CA . LYS A 1 129 ? 36.030 -3.381 -11.371 1.00 77.88 129 LYS A CA 1
ATOM 1031 C C . LYS A 1 129 ? 34.727 -2.784 -11.896 1.00 77.88 129 LYS A C 1
ATOM 1033 O O . LYS A 1 129 ? 34.103 -1.968 -11.225 1.00 77.88 129 LYS A O 1
ATOM 1038 N N . ARG A 1 130 ? 34.314 -3.150 -13.112 1.00 81.75 130 ARG A N 1
ATOM 1039 C CA . ARG A 1 130 ? 33.013 -2.741 -13.666 1.00 81.75 130 ARG A CA 1
ATOM 1040 C C . ARG A 1 130 ? 31.863 -3.446 -12.957 1.00 81.75 130 ARG A C 1
ATOM 1042 O O . ARG A 1 130 ? 30.875 -2.800 -12.623 1.00 81.75 130 ARG A O 1
ATOM 1049 N N . SER A 1 131 ? 32.033 -4.733 -12.667 1.00 83.44 131 SER A N 1
ATOM 1050 C CA . SER A 1 131 ? 31.049 -5.527 -11.927 1.00 83.44 131 SER A CA 1
ATOM 1051 C C . SER A 1 131 ? 30.863 -5.014 -10.493 1.00 83.44 131 SER A C 1
ATOM 1053 O O . SER A 1 131 ? 29.742 -4.959 -9.990 1.00 83.44 131 SER A O 1
ATOM 1055 N N . SER A 1 132 ? 31.943 -4.581 -9.828 1.00 83.38 132 SER A N 1
ATOM 1056 C CA . SER A 1 132 ? 31.853 -3.971 -8.493 1.00 83.38 132 SER A CA 1
ATOM 1057 C C . SER A 1 132 ? 31.143 -2.612 -8.522 1.00 83.38 132 SER A C 1
ATOM 1059 O O . SER A 1 132 ? 30.342 -2.321 -7.633 1.00 83.38 132 SER A O 1
ATOM 1061 N N . LEU A 1 133 ? 31.359 -1.822 -9.576 1.00 86.94 133 LEU A N 1
ATOM 1062 C CA . LEU A 1 133 ? 30.656 -0.563 -9.834 1.00 86.94 133 LEU A CA 1
ATOM 1063 C C . LEU A 1 133 ? 29.136 -0.746 -9.973 1.00 86.94 133 LEU A C 1
ATOM 1065 O O . LEU A 1 133 ? 28.367 -0.017 -9.350 1.00 86.94 133 LEU A O 1
ATOM 1069 N N . GLU A 1 134 ? 28.715 -1.732 -10.768 1.00 90.88 134 GLU A N 1
ATOM 1070 C CA . GLU A 1 134 ? 27.304 -2.053 -11.006 1.00 90.88 134 GLU A CA 1
ATOM 1071 C C . GLU A 1 134 ? 26.618 -2.549 -9.724 1.00 90.88 134 GLU A C 1
ATOM 1073 O O . GLU A 1 134 ? 25.495 -2.149 -9.418 1.00 90.88 134 GLU A O 1
ATOM 1078 N N . ASN A 1 135 ? 27.327 -3.339 -8.910 1.00 92.00 135 ASN A N 1
ATOM 1079 C CA . ASN A 1 135 ? 26.847 -3.745 -7.591 1.00 92.00 135 ASN A CA 1
ATOM 1080 C C . ASN A 1 135 ? 26.641 -2.542 -6.650 1.00 92.00 135 ASN A C 1
ATOM 1082 O O . ASN A 1 135 ? 25.641 -2.478 -5.938 1.00 92.00 135 ASN A O 1
ATOM 1086 N N . ILE A 1 136 ? 27.550 -1.562 -6.662 1.00 90.88 136 ILE A N 1
ATOM 1087 C CA . ILE A 1 136 ? 27.388 -0.328 -5.877 1.00 90.88 136 ILE A CA 1
ATOM 1088 C C . ILE A 1 136 ? 26.168 0.463 -6.366 1.00 90.88 136 ILE A C 1
ATOM 1090 O O . ILE A 1 136 ? 25.382 0.927 -5.543 1.00 90.88 136 ILE A O 1
ATOM 1094 N N . ASP A 1 137 ? 25.962 0.582 -7.680 1.00 91.19 137 ASP A N 1
ATOM 1095 C CA . ASP A 1 137 ? 24.788 1.270 -8.237 1.00 91.19 137 ASP A CA 1
ATOM 1096 C C . ASP A 1 137 ? 23.471 0.595 -7.836 1.00 91.19 137 ASP A C 1
ATOM 1098 O O . ASP A 1 137 ? 22.511 1.284 -7.479 1.00 91.19 137 ASP A O 1
ATOM 1102 N N . LEU A 1 138 ? 23.435 -0.741 -7.824 1.00 92.19 138 LEU A N 1
ATOM 1103 C CA . LEU A 1 138 ? 22.286 -1.515 -7.357 1.00 92.19 138 LEU A CA 1
ATOM 1104 C C . LEU A 1 138 ? 21.981 -1.227 -5.877 1.00 92.19 138 LEU A C 1
ATOM 1106 O O . LEU A 1 138 ? 20.840 -0.924 -5.528 1.00 92.19 138 LEU A O 1
ATOM 1110 N N . LEU A 1 139 ? 22.999 -1.249 -5.011 1.00 91.19 139 LEU A N 1
ATOM 1111 C CA . LEU A 1 139 ? 22.839 -0.969 -3.578 1.00 91.19 139 LEU A CA 1
ATOM 1112 C C . LEU A 1 139 ? 22.351 0.465 -3.317 1.00 91.19 139 LEU A C 1
ATOM 1114 O O . LEU A 1 139 ? 21.519 0.689 -2.433 1.00 91.19 139 LEU A O 1
ATOM 1118 N N . LEU A 1 140 ? 22.817 1.434 -4.111 1.00 88.69 140 LEU A N 1
ATOM 1119 C CA . LEU A 1 140 ? 22.370 2.828 -4.034 1.00 88.69 140 LEU A CA 1
ATOM 1120 C C . LEU A 1 140 ? 20.926 3.009 -4.504 1.00 88.69 140 LEU A C 1
ATOM 1122 O O . LEU A 1 140 ? 20.198 3.817 -3.919 1.00 88.69 140 LEU A O 1
ATOM 1126 N N . ALA A 1 141 ? 20.502 2.256 -5.521 1.00 88.88 141 ALA A N 1
ATOM 1127 C CA . ALA A 1 141 ? 19.116 2.227 -5.981 1.00 88.88 141 ALA A CA 1
ATOM 1128 C C . ALA A 1 141 ? 18.178 1.567 -4.952 1.00 88.88 141 ALA A C 1
ATOM 1130 O O . ALA A 1 141 ? 17.044 2.009 -4.778 1.00 88.88 141 ALA A O 1
ATOM 1131 N N . GLU A 1 142 ? 18.663 0.560 -4.220 1.00 88.50 142 GLU A N 1
ATOM 1132 C CA . GLU A 1 142 ? 17.928 -0.127 -3.149 1.00 88.50 142 GLU A CA 1
ATOM 1133 C C . GLU A 1 142 ? 17.951 0.615 -1.796 1.00 88.50 142 GLU A C 1
ATOM 1135 O O . GLU A 1 142 ? 17.436 0.102 -0.802 1.00 88.50 142 GLU A O 1
ATOM 1140 N N . HIS A 1 143 ? 18.527 1.824 -1.727 1.00 85.62 143 HIS A N 1
ATOM 1141 C CA . HIS A 1 143 ? 18.705 2.603 -0.491 1.00 85.62 143 HIS A CA 1
ATOM 1142 C C . HIS A 1 143 ? 19.502 1.883 0.617 1.00 85.62 143 HIS A C 1
ATOM 1144 O O . HIS A 1 143 ? 19.413 2.240 1.796 1.00 85.62 143 HIS A O 1
ATOM 1150 N N . LYS A 1 144 ? 20.332 0.902 0.255 1.00 89.38 144 LYS A N 1
ATOM 1151 C CA . LYS A 1 144 ? 21.193 0.148 1.175 1.00 89.38 144 LYS A CA 1
ATOM 1152 C C . LYS A 1 144 ? 22.529 0.857 1.372 1.00 89.38 144 LYS A C 1
ATOM 1154 O O . LYS A 1 144 ? 23.589 0.366 0.996 1.00 89.38 144 LYS A O 1
ATOM 1159 N N . VAL A 1 145 ? 22.463 2.049 1.960 1.00 88.44 145 VAL A N 1
ATOM 1160 C CA . VAL A 1 145 ? 23.611 2.963 2.068 1.00 88.44 145 VAL A CA 1
ATOM 1161 C C . VAL A 1 145 ? 24.781 2.348 2.844 1.00 88.44 145 VAL A C 1
ATOM 1163 O O . VAL A 1 145 ? 25.923 2.503 2.429 1.00 88.44 145 VAL A O 1
ATOM 1166 N N . GLU A 1 146 ? 24.510 1.608 3.921 1.00 89.06 146 GLU A N 1
ATOM 1167 C CA . GLU A 1 146 ? 25.553 0.958 4.730 1.00 89.06 146 GLU A CA 1
ATOM 1168 C C . GLU A 1 146 ? 26.304 -0.128 3.939 1.00 89.06 146 GLU A C 1
ATOM 1170 O O . GLU A 1 146 ? 27.532 -0.162 3.924 1.00 89.06 146 GLU A O 1
ATOM 1175 N N . GLU A 1 147 ? 25.568 -0.966 3.203 1.00 89.25 147 GLU A N 1
ATOM 1176 C CA . GLU A 1 147 ? 26.137 -2.024 2.357 1.00 89.25 147 GLU A CA 1
ATOM 1177 C C . GLU A 1 147 ? 26.917 -1.426 1.172 1.00 89.25 147 GLU A C 1
ATOM 1179 O O . GLU A 1 147 ? 27.962 -1.945 0.783 1.00 89.25 147 GLU A O 1
ATOM 1184 N N . ALA A 1 148 ? 26.450 -0.298 0.620 1.00 90.00 148 ALA A N 1
ATOM 1185 C CA . ALA A 1 148 ? 27.157 0.432 -0.432 1.00 90.00 148 ALA A CA 1
ATOM 1186 C C . ALA A 1 148 ? 28.486 1.033 0.067 1.00 90.00 148 ALA A C 1
ATOM 1188 O O . ALA A 1 148 ? 29.475 1.031 -0.670 1.00 90.00 148 ALA A O 1
ATOM 1189 N N . ILE A 1 149 ? 28.530 1.521 1.314 1.00 88.62 149 ILE A N 1
ATOM 1190 C CA . ILE A 1 149 ? 29.763 2.006 1.953 1.00 88.62 149 ILE A CA 1
ATOM 1191 C C . ILE A 1 149 ? 30.752 0.852 2.130 1.00 88.62 149 ILE A C 1
ATOM 1193 O O . ILE A 1 149 ? 31.902 0.974 1.708 1.00 88.62 149 ILE A O 1
ATOM 1197 N N . GLU A 1 150 ? 30.306 -0.282 2.676 1.00 91.19 150 GLU A N 1
ATOM 1198 C CA . GLU A 1 150 ? 31.154 -1.466 2.848 1.00 91.19 150 GLU A CA 1
ATOM 1199 C C . GLU A 1 150 ? 31.705 -1.963 1.500 1.00 91.19 150 GLU A C 1
ATOM 1201 O O . GLU A 1 150 ? 32.902 -2.235 1.373 1.00 91.19 150 GLU A O 1
ATOM 1206 N N . ALA A 1 151 ? 30.871 -1.999 0.455 1.00 89.50 151 ALA A N 1
ATOM 1207 C CA . ALA A 1 151 ? 31.291 -2.375 -0.892 1.00 89.50 151 ALA A CA 1
ATOM 1208 C C . ALA A 1 151 ? 32.399 -1.451 -1.436 1.00 89.50 151 ALA A C 1
ATOM 1210 O O . ALA A 1 151 ? 33.415 -1.946 -1.929 1.00 89.50 151 ALA A O 1
ATOM 1211 N N . ILE A 1 152 ? 32.271 -0.128 -1.281 1.00 87.00 152 ILE A N 1
ATOM 1212 C CA . ILE A 1 152 ? 33.317 0.826 -1.689 1.00 87.00 152 ILE A CA 1
ATOM 1213 C C . ILE A 1 152 ? 34.601 0.635 -0.874 1.00 87.00 152 ILE A C 1
ATOM 1215 O O . ILE A 1 152 ? 35.689 0.621 -1.449 1.00 87.00 152 ILE A O 1
ATOM 1219 N N . GLU A 1 153 ? 34.507 0.451 0.444 1.00 86.75 153 GLU A N 1
ATOM 1220 C CA . GLU A 1 153 ? 35.683 0.258 1.300 1.00 86.75 153 GLU A CA 1
ATOM 1221 C C . GLU A 1 153 ? 36.435 -1.041 0.987 1.00 86.75 153 GLU A C 1
ATOM 1223 O O . GLU A 1 153 ? 37.671 -1.080 1.028 1.00 86.75 153 GLU A O 1
ATOM 1228 N N . THR A 1 154 ? 35.711 -2.119 0.671 1.00 86.06 154 THR A N 1
ATOM 1229 C CA . THR A 1 154 ? 36.336 -3.386 0.270 1.00 86.06 154 THR A CA 1
ATOM 1230 C C . THR A 1 154 ? 37.094 -3.250 -1.045 1.00 86.06 154 THR A C 1
ATOM 1232 O O . THR A 1 154 ? 38.184 -3.810 -1.173 1.00 86.06 154 THR A O 1
ATOM 1235 N N . GLU A 1 155 ? 36.574 -2.465 -1.984 1.00 83.12 155 GLU A N 1
ATOM 1236 C CA . GLU A 1 155 ? 37.198 -2.240 -3.283 1.00 83.12 155 GLU A CA 1
ATOM 1237 C C . GLU A 1 155 ? 38.398 -1.282 -3.197 1.00 83.12 155 GLU A C 1
ATOM 1239 O O . GLU A 1 155 ? 39.454 -1.546 -3.774 1.00 83.12 155 GLU A O 1
ATOM 1244 N N . GLU A 1 156 ? 38.304 -0.236 -2.370 1.00 81.38 156 GLU A N 1
ATOM 1245 C CA . GLU A 1 156 ? 39.413 0.678 -2.057 1.00 81.38 156 GLU A CA 1
ATOM 1246 C C . GLU A 1 156 ? 40.576 -0.053 -1.354 1.00 81.38 156 GLU A C 1
ATOM 1248 O O . GLU A 1 156 ? 41.747 0.267 -1.569 1.00 81.38 156 GLU A O 1
ATOM 1253 N N . ARG A 1 157 ? 40.274 -1.082 -0.545 1.00 82.44 157 ARG A N 1
ATOM 1254 C CA . ARG A 1 157 ? 41.285 -1.939 0.098 1.00 82.44 157 ARG A CA 1
ATOM 1255 C C . ARG A 1 157 ? 41.954 -2.904 -0.884 1.00 82.44 157 ARG A C 1
ATOM 1257 O O . ARG A 1 157 ? 43.144 -3.176 -0.735 1.00 82.44 157 ARG A O 1
ATOM 1264 N N . LYS A 1 158 ? 41.207 -3.434 -1.859 1.00 80.94 158 LYS A N 1
ATOM 1265 C CA . LYS A 1 158 ? 41.738 -4.320 -2.913 1.00 80.94 158 LYS A CA 1
ATOM 1266 C C . LYS A 1 158 ? 42.610 -3.566 -3.917 1.00 80.94 158 LYS A C 1
ATOM 1268 O O . LYS A 1 158 ? 43.565 -4.133 -4.441 1.00 80.94 158 LYS A O 1
ATOM 1273 N N . HIS A 1 159 ? 42.308 -2.291 -4.149 1.00 72.19 159 HIS A N 1
ATOM 1274 C CA . HIS A 1 159 ? 42.968 -1.465 -5.154 1.00 72.19 159 HIS A CA 1
ATOM 1275 C C . HIS A 1 159 ? 43.400 -0.112 -4.561 1.00 72.19 159 HIS A C 1
ATOM 1277 O O . HIS A 1 159 ? 42.723 0.902 -4.741 1.00 72.19 159 HIS A O 1
ATOM 1283 N N . PRO A 1 160 ? 44.559 -0.053 -3.879 1.00 62.88 160 PRO A N 1
ATOM 1284 C CA . PRO A 1 160 ? 45.051 1.184 -3.266 1.00 62.88 160 PRO A CA 1
ATOM 1285 C C . PRO A 1 160 ? 45.372 2.294 -4.287 1.00 62.88 160 PRO A C 1
ATOM 1287 O O . PRO A 1 160 ? 45.451 3.467 -3.915 1.00 62.88 160 PRO A O 1
ATOM 1290 N N . ASP A 1 161 ? 45.499 1.948 -5.573 1.00 62.53 161 ASP A N 1
ATOM 1291 C CA . ASP A 1 161 ? 45.810 2.867 -6.676 1.00 62.53 161 ASP A CA 1
ATOM 1292 C C . ASP A 1 161 ? 44.703 3.901 -6.957 1.00 62.53 161 ASP A C 1
ATOM 1294 O O . ASP A 1 161 ? 44.958 4.927 -7.594 1.00 62.53 161 ASP A O 1
ATOM 1298 N N . PHE A 1 162 ? 43.487 3.694 -6.432 1.00 58.75 162 PHE A N 1
ATOM 1299 C CA . PHE A 1 162 ? 42.369 4.634 -6.579 1.00 58.75 162 PHE A CA 1
ATOM 1300 C C . PHE A 1 162 ? 42.632 6.011 -5.940 1.00 58.75 162 PHE A C 1
ATOM 1302 O O . PHE A 1 162 ? 42.022 6.997 -6.343 1.00 58.75 162 PHE A O 1
ATOM 1309 N N . LYS A 1 163 ? 43.570 6.125 -4.987 1.00 56.22 163 LYS A N 1
ATOM 1310 C CA . LYS A 1 163 ? 43.906 7.412 -4.341 1.00 56.22 163 LYS A CA 1
ATOM 1311 C C . LYS A 1 163 ? 44.862 8.293 -5.141 1.00 56.22 163 LYS A C 1
ATOM 1313 O O . LYS A 1 163 ? 44.955 9.485 -4.859 1.00 56.22 163 LYS A O 1
ATOM 1318 N N . THR A 1 164 ? 45.594 7.719 -6.091 1.00 51.53 164 THR A N 1
ATOM 1319 C CA . THR A 1 164 ? 46.716 8.388 -6.773 1.00 51.53 164 THR A CA 1
ATOM 1320 C C . THR A 1 164 ? 46.619 8.359 -8.294 1.00 51.53 164 THR A C 1
ATOM 1322 O O . THR A 1 164 ? 47.316 9.138 -8.943 1.00 51.53 164 THR A O 1
ATOM 1325 N N . SER A 1 165 ? 45.763 7.506 -8.867 1.00 54.00 165 SER A N 1
ATOM 1326 C CA . SER A 1 165 ? 45.599 7.379 -10.316 1.00 54.00 165 SER A CA 1
ATOM 1327 C C . SER A 1 165 ? 44.417 8.195 -10.853 1.00 54.00 165 SER A C 1
ATOM 1329 O O . SER A 1 165 ? 43.293 8.089 -10.358 1.00 54.00 165 SER A O 1
ATOM 1331 N N . SER A 1 166 ? 44.662 8.977 -11.910 1.00 56.72 166 SER A N 1
ATOM 1332 C CA . SER A 1 166 ? 43.655 9.741 -12.667 1.00 56.72 166 SER A CA 1
ATOM 1333 C C . SER A 1 166 ? 42.983 8.877 -13.749 1.00 56.72 166 SER A C 1
ATOM 1335 O O . SER A 1 166 ? 42.788 9.321 -14.882 1.00 56.72 166 SER A O 1
ATOM 1337 N N . ASP A 1 167 ? 42.645 7.634 -13.411 1.00 66.50 167 ASP A N 1
ATOM 1338 C CA . ASP A 1 167 ? 41.976 6.708 -14.325 1.00 66.50 167 ASP A CA 1
ATOM 1339 C C . ASP A 1 167 ? 40.457 6.937 -14.339 1.00 66.50 167 ASP A C 1
ATOM 1341 O O . ASP A 1 167 ? 39.850 7.300 -13.328 1.00 66.50 167 ASP A O 1
ATOM 1345 N N . SER A 1 168 ? 39.815 6.672 -15.484 1.00 71.50 168 SER A N 1
ATOM 1346 C CA . SER A 1 168 ? 38.365 6.863 -15.682 1.00 71.50 168 SER A CA 1
ATOM 1347 C C . SER A 1 168 ? 37.507 6.182 -14.605 1.00 71.50 168 SER A C 1
ATOM 1349 O O . SER A 1 168 ? 36.522 6.761 -14.151 1.00 71.50 168 SER A O 1
ATOM 1351 N N . LEU A 1 169 ? 37.901 4.985 -14.157 1.00 72.44 169 LEU A N 1
ATOM 1352 C CA . LEU A 1 169 ? 37.186 4.234 -13.119 1.00 72.44 169 LEU A CA 1
ATOM 1353 C C . LEU A 1 169 ? 37.315 4.872 -11.730 1.00 72.44 169 LEU A C 1
ATOM 1355 O O . LEU A 1 169 ? 36.349 4.888 -10.974 1.00 72.44 169 LEU A O 1
ATOM 1359 N N . SER A 1 170 ? 38.472 5.455 -11.403 1.00 74.94 170 SER A N 1
ATOM 1360 C CA . SER A 1 170 ? 38.686 6.147 -10.123 1.00 74.94 170 SER A CA 1
ATOM 1361 C C . SER A 1 170 ? 37.753 7.354 -9.969 1.00 74.94 170 SER A C 1
ATOM 1363 O O . SER A 1 170 ? 37.125 7.568 -8.925 1.00 74.94 170 SER A O 1
ATOM 1365 N N . ASN A 1 171 ? 37.569 8.097 -11.064 1.00 79.81 171 ASN A N 1
ATOM 1366 C CA . ASN A 1 171 ? 36.598 9.187 -11.125 1.00 79.81 171 ASN A CA 1
ATOM 1367 C C . ASN A 1 171 ? 35.162 8.689 -10.916 1.00 79.81 171 ASN A C 1
ATOM 1369 O O . ASN A 1 171 ? 34.341 9.389 -10.325 1.00 79.81 171 ASN A O 1
ATOM 1373 N N . GLU A 1 172 ? 34.842 7.485 -11.379 1.00 82.50 172 GLU A N 1
ATOM 1374 C CA . GLU A 1 172 ? 33.519 6.892 -11.217 1.00 82.50 172 GLU A CA 1
ATOM 1375 C C . GLU A 1 172 ? 33.228 6.384 -9.802 1.00 82.50 172 GLU A C 1
ATOM 1377 O O . GLU A 1 172 ? 32.114 6.581 -9.312 1.00 82.50 172 GLU A O 1
ATOM 1382 N N . PHE A 1 173 ? 34.217 5.807 -9.117 1.00 82.75 173 PHE A N 1
ATOM 1383 C CA . PHE A 1 173 ? 34.117 5.507 -7.684 1.00 82.75 173 PHE A CA 1
ATOM 1384 C C . PHE A 1 173 ? 33.938 6.788 -6.863 1.00 82.75 173 PHE A C 1
ATOM 1386 O O . PHE A 1 173 ? 33.091 6.851 -5.971 1.00 82.75 173 PHE A O 1
ATOM 1393 N N . SER A 1 174 ? 34.664 7.852 -7.218 1.00 82.88 174 SER A N 1
ATOM 1394 C CA . SER A 1 174 ? 34.538 9.159 -6.564 1.00 82.88 174 SER A CA 1
ATOM 1395 C C . SER A 1 174 ? 33.141 9.772 -6.737 1.00 82.88 174 SER A C 1
ATOM 1397 O O . SER A 1 174 ? 32.597 10.342 -5.792 1.00 82.88 174 SER A O 1
ATOM 1399 N N . LYS A 1 175 ? 32.518 9.609 -7.915 1.00 86.75 175 LYS A N 1
ATOM 1400 C CA . LYS A 1 175 ? 31.120 10.019 -8.155 1.00 86.75 175 LYS A CA 1
ATOM 1401 C C . LYS A 1 175 ? 30.121 9.233 -7.302 1.00 86.75 175 LYS A C 1
ATOM 1403 O O . LYS A 1 175 ? 29.175 9.811 -6.782 1.00 86.75 175 LYS A O 1
ATOM 1408 N N . ARG A 1 176 ? 30.310 7.922 -7.138 1.00 84.62 176 ARG A N 1
ATOM 1409 C CA . ARG A 1 176 ? 29.418 7.093 -6.305 1.00 84.62 176 ARG A CA 1
ATOM 1410 C C . ARG A 1 176 ? 29.556 7.428 -4.821 1.00 84.62 176 ARG A C 1
ATOM 1412 O O . ARG A 1 176 ? 28.557 7.499 -4.111 1.00 84.62 176 ARG A O 1
ATOM 1419 N N . LYS A 1 177 ? 30.770 7.763 -4.377 1.00 87.25 177 LYS A N 1
ATOM 1420 C CA . LYS A 1 177 ? 31.032 8.262 -3.022 1.00 87.25 177 LYS A CA 1
ATOM 1421 C C . LYS A 1 177 ? 30.283 9.564 -2.718 1.00 87.25 177 LYS A C 1
ATOM 1423 O O . LYS A 1 177 ? 29.696 9.683 -1.646 1.00 87.25 177 LYS A O 1
ATOM 1428 N N . SER A 1 178 ? 30.239 10.509 -3.660 1.00 86.44 178 SER A N 1
ATOM 1429 C CA . SER A 1 178 ? 29.443 11.731 -3.474 1.00 86.44 178 SER A CA 1
ATOM 1430 C C . SER A 1 178 ? 27.934 11.464 -3.506 1.00 86.44 178 SER A C 1
ATOM 1432 O O . SER A 1 178 ? 27.174 12.143 -2.820 1.00 86.44 178 SER A O 1
ATOM 1434 N N . LEU A 1 179 ? 27.474 10.447 -4.243 1.00 87.62 179 LEU A N 1
ATOM 1435 C CA . LEU A 1 179 ? 26.067 10.035 -4.231 1.00 87.62 179 LEU A CA 1
ATOM 1436 C C . LEU A 1 179 ? 25.650 9.473 -2.863 1.00 87.62 179 LEU A C 1
ATOM 1438 O O . LEU A 1 179 ? 24.592 9.843 -2.354 1.00 87.62 179 LEU A O 1
ATOM 1442 N N . ILE A 1 180 ? 26.504 8.657 -2.240 1.00 87.94 180 ILE A N 1
ATOM 1443 C CA . ILE A 1 180 ? 26.315 8.168 -0.863 1.00 87.94 180 ILE A CA 1
ATOM 1444 C C . ILE A 1 180 ? 26.237 9.325 0.127 1.00 87.94 180 ILE A C 1
ATOM 1446 O O . ILE A 1 180 ? 25.336 9.357 0.962 1.00 87.94 180 ILE A O 1
ATOM 1450 N N . GLU A 1 181 ? 27.151 10.291 0.023 1.00 88.00 181 GLU A N 1
ATOM 1451 C CA . GLU A 1 181 ? 27.150 11.480 0.878 1.00 88.00 181 GLU A CA 1
ATOM 1452 C C . GLU A 1 181 ? 25.815 12.232 0.779 1.00 88.00 181 GLU A C 1
ATOM 1454 O O . GLU A 1 181 ? 25.196 12.542 1.799 1.00 88.00 181 GLU A O 1
ATOM 1459 N N . ASN A 1 182 ? 25.310 12.432 -0.441 1.00 86.38 182 ASN A N 1
ATOM 1460 C CA . ASN A 1 182 ? 24.010 13.062 -0.667 1.00 86.38 182 ASN A CA 1
ATOM 1461 C C . ASN A 1 182 ? 22.849 12.243 -0.070 1.00 86.38 182 ASN A C 1
ATOM 1463 O O . ASN A 1 182 ? 21.984 12.811 0.598 1.00 86.38 182 ASN A O 1
ATOM 1467 N N . GLN A 1 183 ? 22.835 10.914 -0.243 1.00 85.94 183 GLN A N 1
ATOM 1468 C CA . GLN A 1 183 ? 21.802 10.053 0.352 1.00 85.94 183 GLN A CA 1
ATOM 1469 C C . GLN A 1 183 ? 21.838 10.077 1.891 1.00 85.94 183 GLN A C 1
ATOM 1471 O O . GLN A 1 183 ? 20.783 10.095 2.528 1.00 85.94 183 GLN A O 1
ATOM 1476 N N . LEU A 1 184 ? 23.024 10.132 2.506 1.00 85.75 184 LEU A N 1
ATOM 1477 C CA . LEU A 1 184 ? 23.173 10.271 3.959 1.00 85.75 184 LEU A CA 1
ATOM 1478 C C . LEU A 1 184 ? 22.631 11.611 4.464 1.00 85.75 184 LEU A C 1
ATOM 1480 O O . LEU A 1 184 ? 21.907 11.641 5.463 1.00 85.75 184 LEU A O 1
ATOM 1484 N N . VAL A 1 185 ? 22.931 12.710 3.767 1.00 86.44 185 VAL A N 1
ATOM 1485 C CA . VAL A 1 185 ? 22.386 14.039 4.089 1.00 86.44 185 VAL A CA 1
ATOM 1486 C C . VAL A 1 185 ? 20.858 14.020 4.043 1.00 86.44 185 VAL A C 1
ATOM 1488 O O . VAL A 1 185 ? 20.210 14.499 4.977 1.00 86.44 185 VAL A O 1
ATOM 1491 N N . ASP A 1 186 ? 20.273 13.394 3.022 1.00 82.56 186 ASP A N 1
ATOM 1492 C CA . ASP A 1 186 ? 18.822 13.252 2.895 1.00 82.56 186 ASP A CA 1
ATOM 1493 C C . ASP A 1 186 ? 18.207 12.424 4.030 1.00 82.56 186 ASP A C 1
ATOM 1495 O O . ASP A 1 186 ? 17.157 12.790 4.569 1.00 82.56 186 ASP A O 1
ATOM 1499 N N . ILE A 1 187 ? 18.849 11.323 4.431 1.00 82.81 187 ILE A N 1
ATOM 1500 C CA . ILE A 1 187 ? 18.396 10.489 5.554 1.00 82.81 187 ILE A CA 1
ATOM 1501 C C . ILE A 1 187 ? 18.430 11.289 6.862 1.00 82.81 187 ILE A C 1
ATOM 1503 O O . ILE A 1 187 ? 17.461 11.262 7.628 1.00 82.81 187 ILE A O 1
ATOM 1507 N N . ILE A 1 188 ? 19.497 12.051 7.110 1.00 80.81 188 ILE A N 1
ATOM 1508 C CA . ILE A 1 188 ? 19.647 12.886 8.311 1.00 80.81 188 ILE A CA 1
ATOM 1509 C C . ILE A 1 188 ? 18.613 14.021 8.327 1.00 80.81 188 ILE A C 1
ATOM 1511 O O . ILE A 1 188 ? 17.993 14.286 9.365 1.00 80.81 188 ILE A O 1
ATOM 1515 N N . PHE A 1 189 ? 18.376 14.667 7.183 1.00 74.81 189 PHE A N 1
ATOM 1516 C CA . PHE A 1 189 ? 17.403 15.750 7.055 1.00 74.81 189 PHE A CA 1
ATOM 1517 C C . PHE A 1 189 ? 15.963 15.250 7.244 1.00 74.81 189 PHE A C 1
ATOM 1519 O O . PHE A 1 189 ? 15.195 15.830 8.020 1.00 74.81 189 PHE A O 1
ATOM 1526 N N . LYS A 1 190 ? 15.605 14.118 6.621 1.00 72.88 190 LYS A N 1
ATOM 1527 C CA . LYS A 1 190 ? 14.301 13.459 6.812 1.00 72.88 190 LYS A CA 1
ATOM 1528 C C . LYS A 1 190 ? 14.092 13.028 8.266 1.00 72.88 190 LYS A C 1
ATOM 1530 O O . LYS A 1 190 ? 13.020 13.263 8.826 1.00 72.88 190 LYS A O 1
ATOM 1535 N N . SER A 1 191 ? 15.123 12.480 8.907 1.00 65.19 191 SER A N 1
ATOM 1536 C CA . SER A 1 191 ? 15.074 12.060 10.315 1.00 65.19 191 SER A CA 1
ATOM 1537 C C . SER A 1 191 ? 14.927 13.246 11.278 1.00 65.19 191 SER A C 1
ATOM 1539 O O . SER A 1 191 ? 14.173 13.166 12.249 1.00 65.19 191 SER A O 1
ATOM 1541 N N . SER A 1 192 ? 15.567 14.383 10.981 1.00 60.22 192 SER A N 1
ATOM 1542 C CA . SER A 1 192 ? 15.443 15.621 11.769 1.00 60.22 192 SER A CA 1
ATOM 1543 C C . SER A 1 192 ? 14.073 16.290 11.616 1.00 60.22 192 SER A C 1
ATOM 1545 O O . SER A 1 192 ? 13.530 16.814 12.588 1.00 60.22 192 SER A O 1
ATOM 1547 N N . SER A 1 193 ? 13.459 16.214 10.431 1.00 55.69 193 SER A N 1
ATOM 1548 C CA . SER A 1 193 ? 12.087 16.693 10.197 1.00 55.69 193 SER A CA 1
ATOM 1549 C C . SER A 1 193 ? 11.039 15.858 10.954 1.00 55.69 193 SER A C 1
ATOM 1551 O O . SER A 1 193 ? 10.058 16.390 11.482 1.00 55.69 193 SER A O 1
ATOM 1553 N N . PHE A 1 194 ? 11.291 14.555 11.131 1.00 51.81 194 PHE A N 1
ATOM 1554 C CA . PHE A 1 194 ? 10.443 13.676 11.946 1.00 51.81 194 PHE A CA 1
ATOM 1555 C C . PHE A 1 194 ? 10.526 13.977 13.460 1.00 51.81 194 PHE A C 1
ATOM 1557 O O . PHE A 1 194 ? 9.605 13.656 14.215 1.00 51.81 194 PHE A O 1
ATOM 1564 N N . GLY A 1 195 ? 11.588 14.654 13.914 1.00 48.53 195 GLY A N 1
ATOM 1565 C CA . GLY A 1 195 ? 11.766 15.090 15.304 1.00 48.53 195 GLY A CA 1
ATOM 1566 C C . GLY A 1 195 ? 10.831 16.226 15.748 1.00 48.53 195 GLY A C 1
ATOM 1567 O O . GLY A 1 195 ? 10.528 16.338 16.937 1.00 48.53 195 GLY A O 1
ATOM 1568 N N . PHE A 1 196 ? 10.302 17.033 14.820 1.00 45.53 196 PHE A N 1
ATOM 1569 C CA . PHE A 1 196 ? 9.445 18.183 15.154 1.00 45.53 196 PHE A CA 1
ATOM 1570 C C . PHE A 1 196 ? 7.948 17.853 15.254 1.00 45.53 196 PHE A C 1
ATOM 1572 O O . PHE A 1 196 ? 7.194 18.581 15.904 1.00 45.53 196 PHE A O 1
ATOM 1579 N N . THR A 1 197 ? 7.485 16.738 14.684 1.00 42.41 197 THR A N 1
ATOM 1580 C CA . THR A 1 197 ? 6.051 16.390 14.690 1.00 42.41 197 THR A CA 1
ATOM 1581 C C . THR A 1 197 ? 5.605 15.679 15.972 1.00 42.41 197 THR A C 1
ATOM 1583 O O . THR A 1 197 ? 4.421 15.713 16.317 1.00 42.41 197 THR A O 1
ATOM 1586 N N . LYS A 1 198 ? 6.534 15.105 16.752 1.00 39.00 198 LYS A N 1
ATOM 1587 C CA . LYS A 1 198 ? 6.210 14.385 18.001 1.00 39.00 198 LYS A CA 1
ATOM 1588 C C . LYS A 1 198 ? 6.082 15.290 19.237 1.00 39.00 198 LYS A C 1
ATOM 1590 O O . LYS A 1 198 ? 5.507 14.863 20.238 1.00 39.00 198 LYS A O 1
ATOM 1595 N N . ALA A 1 199 ? 6.538 16.544 19.167 1.00 41.88 199 ALA A N 1
ATOM 1596 C CA . ALA A 1 199 ? 6.478 17.489 20.289 1.00 41.88 199 ALA A CA 1
ATOM 1597 C C . ALA A 1 199 ? 5.155 18.279 20.387 1.00 41.88 199 ALA A C 1
ATOM 1599 O O . ALA A 1 199 ? 4.836 18.796 21.454 1.00 41.88 199 ALA A O 1
ATOM 1600 N N . ARG A 1 200 ? 4.333 18.342 19.327 1.00 39.19 200 ARG A N 1
ATOM 1601 C CA . ARG A 1 200 ? 3.118 19.189 19.319 1.00 39.19 200 ARG A CA 1
ATOM 1602 C C . ARG A 1 200 ? 1.843 18.506 19.834 1.00 39.19 200 ARG A C 1
ATOM 1604 O O . ARG A 1 200 ? 0.829 19.169 20.012 1.00 39.19 200 ARG A O 1
ATOM 1611 N N . LYS A 1 201 ? 1.870 17.198 20.117 1.00 43.72 201 LYS A N 1
ATOM 1612 C CA . LYS A 1 201 ? 0.673 16.449 20.559 1.00 43.72 201 LYS A CA 1
ATOM 1613 C C . LYS A 1 201 ? 0.554 16.260 22.079 1.00 43.72 201 LYS A C 1
ATOM 1615 O O . LYS A 1 201 ? -0.369 15.591 22.522 1.00 43.72 201 LYS A O 1
ATOM 1620 N N . ARG A 1 202 ? 1.453 16.851 22.881 1.00 44.75 202 ARG A N 1
ATOM 1621 C CA . ARG A 1 202 ? 1.412 16.774 24.360 1.00 44.75 202 ARG A CA 1
ATOM 1622 C C . ARG A 1 202 ? 1.058 18.082 25.078 1.00 44.75 202 ARG A C 1
ATOM 1624 O O . ARG A 1 202 ? 1.043 18.088 26.299 1.00 44.75 202 ARG A O 1
ATOM 1631 N N . SER A 1 203 ? 0.747 19.164 24.365 1.00 48.97 203 SER A N 1
ATOM 1632 C CA . SER A 1 203 ? 0.401 20.462 24.976 1.00 48.97 203 SER A CA 1
ATOM 1633 C C . SER A 1 203 ? -1.070 20.861 24.807 1.00 48.97 203 SER A C 1
ATOM 1635 O O . SER A 1 203 ? -1.400 22.034 24.920 1.00 48.97 203 SER A O 1
ATOM 1637 N N . SER A 1 204 ? -1.954 19.909 24.501 1.00 50.12 204 SER A N 1
ATOM 1638 C CA . SER A 1 204 ? -3.398 20.156 24.379 1.00 50.12 204 SER A CA 1
ATOM 1639 C C . SER A 1 204 ? -4.185 19.097 25.150 1.00 50.12 204 SER A C 1
ATOM 1641 O O . SER A 1 204 ? -5.050 18.431 24.594 1.00 50.12 204 SER A O 1
ATOM 1643 N N . CYS A 1 205 ? -3.804 18.874 26.408 1.00 45.88 205 CYS A N 1
ATOM 1644 C CA . CYS A 1 205 ? -4.631 18.200 27.406 1.00 45.88 205 CYS A CA 1
ATOM 1645 C C . CYS A 1 205 ? -4.068 18.507 28.803 1.00 45.88 205 CYS A C 1
ATOM 1647 O O . CYS A 1 205 ? -3.341 17.697 29.369 1.00 45.88 205 CYS A O 1
ATOM 1649 N N . THR A 1 206 ? -4.348 19.713 29.293 1.00 45.59 206 THR A N 1
ATOM 1650 C CA . THR A 1 206 ? -4.412 20.099 30.713 1.00 45.59 206 THR A CA 1
ATOM 1651 C C . THR A 1 206 ? -5.271 21.343 30.802 1.00 45.59 206 THR A C 1
ATOM 1653 O O . THR A 1 206 ? -4.972 22.271 30.014 1.00 45.59 206 THR A O 1
#

Foldseek 3Di:
DDDDDDDPPDPDPPPPDPPVVVCVPPDDPVNVVVVVVVVVVVVVVVVVVVVVVVVVVVVVVVVVVVVVVVVVVVVVVVVVVVVVVVVVVVVVVVVVVVVVVVVVVVVVVPDDDDDDDPPPDPDPVNVVLVVLLVVLVVCLVVLVLVVSVVSLVVVCVVCVCLVPDPDPSSVSSVVSVVSSVVSVVVVVVVVVVVVPVVPPPPPPDD

pLDDT: mean 78.16, std 19.87, range [39.0, 98.69]

Organism: NCBI:txid75947

Radius of gyration: 43.93 Å; chains: 1; bounding box: 108×54×130 Å

Secondary structure (DSSP, 8-state):
------------------HHHHHHHH--HHHHHHHHHHHHHHHHHHHHHHHHHHHHHHHHHHHHHHHHHHHHHHHHHHHHHHHHHHHHHHHHHHHHHHHHHHHHHHHHTTS------------HHHHHHHHHHHHHHHHHHTT-HHHHHHHHHHHHHH-GGGGT---HHHHHHHHHHHHHHHHHHHHHHHHHHHHHHSSTTSSS--